Protein AF-A0A417UR88-F1 (afdb_monomer)

Foldseek 3Di:
DVPVVVVVVVVVVVVVVVVVPPPDPPVVPDPWAFQQKAQQPDTDTPVRQDDVQWGADPVVQEIEGAAAEEEHADWQAANIHHAEEHEYEYHAEHEFEHAHADADDGWFESHEYAEEYEYYYAYEYEFWGYEHAEIESYEYQEYEYQEYHYEFEGEEYQHWKSYHYNNEYHYNYYHYHMYTDFYPDPPPRPCPHDDDYDPPDD

Structure (mmCIF, N/CA/C/O backbone):
data_AF-A0A417UR88-F1
#
_entry.id   AF-A0A417UR88-F1
#
loop_
_atom_site.group_PDB
_atom_site.id
_atom_site.type_symbol
_atom_site.label_atom_id
_atom_site.label_alt_id
_atom_site.label_comp_id
_atom_site.label_asym_id
_atom_site.label_entity_id
_atom_site.label_seq_id
_atom_site.pdbx_PDB_ins_code
_atom_site.Cartn_x
_atom_site.Cartn_y
_atom_site.Cartn_z
_atom_site.occupancy
_atom_site.B_iso_or_equiv
_atom_site.auth_seq_id
_atom_site.auth_comp_id
_atom_site.auth_asym_id
_atom_site.auth_atom_id
_atom_site.pdbx_PDB_model_num
ATOM 1 N N . MET A 1 1 ? 11.152 60.343 44.184 1.00 49.31 1 MET A N 1
ATOM 2 C CA . MET A 1 1 ? 11.091 59.136 43.320 1.00 49.31 1 MET A CA 1
ATOM 3 C C . MET A 1 1 ? 11.789 57.883 43.886 1.00 49.31 1 MET A C 1
ATOM 5 O O . MET A 1 1 ? 11.465 56.792 43.451 1.00 49.31 1 MET A O 1
ATOM 9 N N . LYS A 1 2 ? 12.666 57.967 44.906 1.00 50.56 2 LYS A N 1
ATOM 10 C CA . LYS A 1 2 ? 13.400 56.798 45.459 1.00 50.56 2 LYS A CA 1
ATOM 11 C C . LYS A 1 2 ? 12.624 55.870 46.421 1.00 50.56 2 LYS A C 1
ATOM 13 O O . LYS A 1 2 ? 13.138 54.818 46.782 1.00 50.56 2 LYS A O 1
ATOM 18 N N . LYS A 1 3 ? 11.405 56.228 46.855 1.00 45.72 3 LYS A N 1
ATOM 19 C CA . LYS A 1 3 ? 10.639 55.466 47.872 1.00 45.72 3 LYS A CA 1
ATOM 20 C C . LYS A 1 3 ? 9.620 54.464 47.292 1.00 45.72 3 LYS A C 1
ATOM 22 O O . LYS A 1 3 ? 9.224 53.547 48.001 1.00 45.72 3 LYS A O 1
ATOM 27 N N . MET A 1 4 ? 9.244 54.593 46.014 1.00 47.91 4 MET A N 1
ATOM 28 C CA . MET A 1 4 ? 8.252 53.724 45.344 1.00 47.91 4 MET A CA 1
ATOM 29 C C . MET A 1 4 ? 8.861 52.446 44.731 1.00 47.91 4 MET A C 1
ATOM 31 O O . MET A 1 4 ? 8.157 51.458 44.567 1.00 47.91 4 MET A O 1
ATOM 35 N N . MET A 1 5 ? 10.173 52.408 44.454 1.00 44.94 5 MET A N 1
ATOM 36 C CA . MET A 1 5 ? 10.835 51.225 43.866 1.00 44.94 5 MET A CA 1
ATOM 37 C C . MET A 1 5 ? 11.049 50.066 44.854 1.00 44.94 5 MET A C 1
ATOM 39 O O . MET A 1 5 ? 11.156 48.921 44.431 1.00 44.94 5 MET A O 1
ATOM 43 N N . LYS A 1 6 ? 11.071 50.326 46.170 1.00 43.84 6 LYS A N 1
ATOM 44 C CA . LYS A 1 6 ? 11.284 49.272 47.182 1.00 43.84 6 LYS A CA 1
ATOM 45 C C . LYS A 1 6 ? 10.034 48.436 47.484 1.00 43.84 6 LYS A C 1
ATOM 47 O O . LYS A 1 6 ? 10.173 47.333 47.996 1.00 43.84 6 LYS A O 1
ATOM 52 N N . LYS A 1 7 ? 8.830 48.924 47.157 1.00 49.81 7 LYS A N 1
ATOM 53 C CA . LYS A 1 7 ? 7.578 48.169 47.366 1.00 49.81 7 LYS A CA 1
ATOM 54 C C . LYS A 1 7 ? 7.245 47.223 46.204 1.00 49.81 7 LYS A C 1
ATOM 56 O O . LYS A 1 7 ? 6.607 46.206 46.426 1.00 49.81 7 LYS A O 1
ATOM 61 N N . ILE A 1 8 ? 7.733 47.510 44.994 1.00 49.34 8 ILE A N 1
ATOM 62 C CA . ILE A 1 8 ? 7.485 46.686 43.796 1.00 49.34 8 ILE A CA 1
ATOM 63 C C . ILE A 1 8 ? 8.364 45.423 43.791 1.00 49.34 8 ILE A C 1
ATOM 65 O O . ILE A 1 8 ? 7.911 44.354 43.395 1.00 49.34 8 ILE A O 1
ATOM 69 N N . TRP A 1 9 ? 9.586 45.504 44.327 1.00 41.78 9 TRP A N 1
ATOM 70 C CA . TRP A 1 9 ? 10.481 44.344 44.436 1.00 41.78 9 TRP A CA 1
ATOM 71 C C . TRP A 1 9 ? 10.056 43.327 45.505 1.00 41.78 9 TRP A C 1
ATOM 73 O O . TRP A 1 9 ? 10.373 42.148 45.381 1.00 41.78 9 TRP A O 1
ATOM 83 N N . ALA A 1 10 ? 9.293 43.750 46.518 1.00 46.91 10 ALA A N 1
ATOM 84 C CA . ALA A 1 10 ? 8.753 42.842 47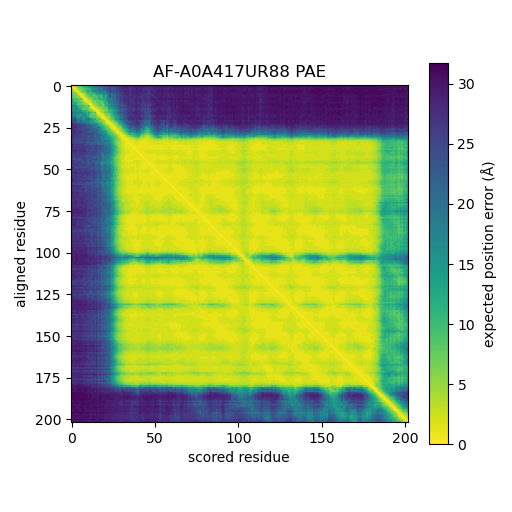.530 1.00 46.91 10 ALA A CA 1
ATOM 85 C C . ALA A 1 10 ? 7.527 42.049 47.026 1.00 46.91 10 ALA A C 1
ATOM 87 O O . ALA A 1 10 ? 7.333 40.909 47.435 1.00 46.91 10 ALA A O 1
ATOM 88 N N . CYS A 1 11 ? 6.730 42.606 46.104 1.00 47.06 11 CYS A N 1
ATOM 89 C CA . CYS A 1 11 ? 5.585 41.900 45.513 1.00 47.06 11 CYS A CA 1
ATOM 90 C C . CYS A 1 11 ? 5.986 40.927 44.392 1.00 47.06 11 CYS A C 1
ATOM 92 O O . CYS A 1 11 ? 5.342 39.895 44.230 1.00 47.06 11 CYS A O 1
ATOM 94 N N . LEU A 1 12 ? 7.070 41.199 43.656 1.00 47.62 12 LEU A N 1
ATOM 95 C CA . LEU A 1 12 ? 7.530 40.303 42.587 1.00 47.62 12 LEU A CA 1
ATOM 96 C C . LEU A 1 12 ? 8.158 39.006 43.134 1.00 47.62 12 LEU A C 1
ATOM 98 O O . LEU A 1 12 ? 8.030 37.961 42.507 1.00 47.62 12 LEU A O 1
ATOM 102 N N . LEU A 1 13 ? 8.766 39.052 44.327 1.00 50.97 13 LEU A N 1
ATOM 103 C CA . LEU A 1 13 ? 9.322 37.874 45.009 1.00 50.97 13 LEU A CA 1
ATOM 104 C C . LEU A 1 13 ? 8.274 37.052 45.783 1.00 50.97 13 LEU A C 1
ATOM 106 O O . LEU A 1 13 ? 8.512 35.887 46.086 1.00 50.97 13 LEU A O 1
ATOM 110 N N . ALA A 1 14 ? 7.109 37.633 46.083 1.00 48.06 14 ALA A N 1
ATOM 111 C CA . ALA A 1 14 ? 5.982 36.908 46.671 1.00 48.06 14 ALA A CA 1
ATOM 112 C C . ALA A 1 14 ? 5.177 36.141 45.603 1.00 48.06 14 ALA A C 1
ATOM 114 O O . ALA A 1 14 ? 4.725 35.028 45.857 1.00 48.06 14 ALA A O 1
ATOM 115 N N . CYS A 1 15 ? 5.062 36.678 44.381 1.00 49.53 15 CYS A N 1
ATOM 116 C CA . CYS A 1 15 ? 4.408 35.974 43.273 1.00 49.53 15 CYS A CA 1
ATOM 117 C C . CYS A 1 15 ? 5.242 34.807 42.717 1.00 49.53 15 CYS A C 1
ATOM 119 O O . CYS A 1 15 ? 4.670 33.868 42.173 1.00 49.53 15 CYS A O 1
ATOM 121 N N . THR A 1 16 ? 6.570 34.810 42.879 1.00 51.00 16 THR A N 1
ATOM 122 C CA . THR A 1 16 ? 7.420 33.685 42.449 1.00 51.00 16 THR A CA 1
ATOM 123 C C . THR A 1 16 ? 7.390 32.500 43.413 1.00 51.00 16 THR A C 1
ATOM 125 O O . THR A 1 16 ? 7.554 31.370 42.963 1.00 51.00 16 THR A O 1
ATOM 128 N N . MET A 1 17 ? 7.108 32.712 44.706 1.00 46.94 17 MET A N 1
ATOM 129 C CA . MET A 1 17 ? 6.942 31.610 45.669 1.00 46.94 17 MET A CA 1
ATOM 130 C C . MET A 1 17 ? 5.548 30.966 45.635 1.00 46.94 17 MET A C 1
ATOM 132 O O . MET A 1 17 ? 5.383 29.850 46.115 1.00 46.94 17 MET A O 1
ATOM 136 N N . ILE A 1 18 ? 4.544 31.620 45.037 1.00 49.12 18 ILE A N 1
ATOM 137 C CA . ILE A 1 18 ? 3.208 31.019 44.862 1.00 49.12 18 ILE A CA 1
ATOM 138 C C . ILE A 1 18 ? 3.185 30.050 43.665 1.00 49.12 18 ILE A C 1
ATOM 140 O O . ILE A 1 18 ? 2.446 29.069 43.689 1.00 49.12 18 ILE A O 1
ATOM 144 N N . VAL A 1 19 ? 4.042 30.238 42.652 1.00 51.44 19 VAL A N 1
ATOM 145 C CA . VAL A 1 19 ? 4.123 29.312 41.502 1.00 51.44 19 VAL A CA 1
ATOM 146 C C . VAL A 1 19 ? 4.881 28.021 41.847 1.00 51.44 19 VAL A C 1
ATOM 148 O O . VAL A 1 19 ? 4.644 26.988 41.228 1.00 51.44 19 VAL A O 1
ATOM 151 N N . THR A 1 20 ? 5.745 28.028 42.868 1.00 50.97 20 THR A N 1
ATOM 152 C CA . THR A 1 20 ? 6.474 26.822 43.307 1.00 50.97 20 THR A CA 1
ATOM 153 C C . THR A 1 20 ? 5.701 25.965 44.314 1.00 50.97 20 THR A C 1
ATOM 155 O O . THR A 1 20 ? 6.144 24.864 44.630 1.00 50.97 20 THR A O 1
ATOM 158 N N . MET A 1 21 ? 4.539 26.429 44.791 1.00 51.25 21 MET A N 1
ATOM 159 C CA . MET A 1 21 ? 3.636 25.676 45.671 1.00 51.25 21 MET A CA 1
ATOM 160 C C . MET A 1 21 ? 2.356 25.212 44.964 1.00 51.25 21 MET A C 1
ATOM 162 O O . MET A 1 21 ? 1.334 25.016 45.617 1.00 51.25 21 MET A O 1
ATOM 166 N N . LEU A 1 22 ? 2.396 24.986 43.646 1.00 51.25 22 LEU A N 1
ATOM 167 C CA . LEU A 1 22 ? 1.484 24.023 43.028 1.00 51.25 22 LEU A CA 1
ATOM 168 C C . LEU A 1 22 ? 2.131 22.631 43.100 1.00 51.25 22 LEU A C 1
ATOM 170 O O . LEU A 1 22 ? 2.893 22.266 42.200 1.00 51.25 22 LEU A O 1
ATOM 174 N N . PRO A 1 23 ? 1.859 21.821 44.143 1.00 53.19 23 PRO A N 1
ATOM 175 C CA . PRO A 1 23 ? 2.096 20.398 44.034 1.00 53.19 23 PRO A CA 1
ATOM 176 C C . PRO A 1 23 ? 1.184 19.863 42.927 1.00 53.19 23 PRO A C 1
ATOM 178 O O . PRO A 1 23 ? -0.038 19.946 43.013 1.00 53.19 23 PRO A O 1
ATOM 181 N N . GLY A 1 24 ? 1.786 19.297 41.885 1.00 54.97 24 GLY A N 1
ATOM 182 C CA . GLY A 1 24 ? 1.075 18.348 41.039 1.00 54.97 24 GLY A CA 1
ATOM 183 C C . GLY A 1 24 ? 0.426 18.894 39.772 1.00 54.97 24 GLY A C 1
ATOM 184 O O . GLY A 1 24 ? -0.659 18.443 39.425 1.00 54.97 24 GLY A O 1
ATOM 185 N N . LEU A 1 25 ? 1.145 19.685 38.970 1.00 50.53 25 LEU A N 1
ATOM 186 C CA . LEU A 1 25 ? 1.087 19.411 37.529 1.00 50.53 25 LEU A CA 1
ATOM 187 C C . LEU A 1 25 ? 2.104 18.307 37.206 1.00 50.53 25 LEU A C 1
ATOM 189 O O . LEU A 1 25 ? 3.069 18.503 36.474 1.00 50.53 25 LEU A O 1
ATOM 193 N N . MET A 1 26 ? 1.901 17.120 37.789 1.00 52.81 26 MET A N 1
ATOM 194 C CA . MET A 1 26 ? 2.418 15.908 37.166 1.00 52.81 26 MET A CA 1
ATOM 195 C C . MET A 1 26 ? 1.607 15.734 35.890 1.00 52.81 26 MET A C 1
ATOM 197 O O . MET A 1 26 ? 0.565 15.082 35.877 1.00 52.81 26 MET A O 1
ATOM 201 N N . VAL A 1 27 ? 2.052 16.392 34.824 1.00 54.53 27 VAL A N 1
ATOM 202 C CA . VAL A 1 27 ? 1.628 16.043 33.477 1.00 54.53 27 VAL A CA 1
ATOM 203 C C . VAL A 1 27 ? 2.130 14.622 33.295 1.00 54.53 27 VAL A C 1
ATOM 205 O O . VAL A 1 27 ? 3.325 14.387 33.124 1.00 54.53 27 VAL A O 1
ATOM 208 N N . ASN A 1 28 ? 1.232 13.660 33.471 1.00 56.06 28 ASN A N 1
ATOM 209 C CA . ASN A 1 28 ? 1.522 12.264 33.225 1.00 56.06 28 ASN A CA 1
ATOM 210 C C . ASN A 1 28 ? 1.639 12.135 31.703 1.00 56.06 28 ASN A C 1
ATOM 212 O O . ASN A 1 28 ? 0.661 11.843 31.019 1.00 56.06 28 ASN A O 1
ATOM 216 N N . VAL A 1 29 ? 2.807 12.487 31.158 1.00 59.34 29 VAL A N 1
ATOM 217 C CA . VAL A 1 29 ? 3.117 12.319 29.740 1.00 59.34 29 VAL A CA 1
ATOM 218 C C . VAL A 1 29 ? 3.309 10.825 29.536 1.00 59.34 29 VAL A C 1
ATOM 220 O O . VAL A 1 29 ? 4.418 10.298 29.610 1.00 59.34 29 VAL A O 1
ATOM 223 N N . LYS A 1 30 ? 2.198 10.112 29.348 1.00 71.56 30 LYS A N 1
ATOM 224 C CA . LYS A 1 30 ? 2.243 8.769 28.791 1.00 71.56 30 LYS A CA 1
ATOM 225 C C . LYS A 1 30 ? 2.782 8.933 27.372 1.00 71.56 30 LYS A C 1
ATOM 227 O O . LYS A 1 30 ? 2.202 9.665 26.579 1.00 71.56 30 LYS A O 1
ATOM 232 N N . ALA A 1 31 ? 3.916 8.311 27.069 1.00 80.50 31 ALA A N 1
ATOM 233 C CA . ALA A 1 31 ? 4.389 8.271 25.694 1.00 80.50 31 ALA A CA 1
ATOM 234 C C . ALA A 1 31 ? 3.346 7.533 24.844 1.00 80.50 31 ALA A C 1
ATOM 236 O O . ALA A 1 31 ? 2.906 6.443 25.226 1.00 80.50 31 ALA A O 1
ATOM 237 N N . ALA A 1 32 ? 2.955 8.132 23.719 1.00 85.06 32 ALA A N 1
ATOM 238 C CA . ALA A 1 32 ? 2.039 7.502 22.783 1.00 85.06 32 ALA A CA 1
ATOM 239 C C . ALA A 1 32 ? 2.618 6.155 22.319 1.00 85.06 32 ALA A C 1
ATOM 241 O O . ALA A 1 32 ? 3.808 6.028 22.014 1.00 85.06 32 ALA A O 1
ATOM 242 N N . THR A 1 33 ? 1.772 5.134 22.275 1.00 93.56 33 THR A N 1
ATOM 243 C CA . THR A 1 33 ? 2.151 3.793 21.834 1.00 93.56 33 THR A CA 1
ATOM 244 C C . THR A 1 33 ? 2.176 3.773 20.311 1.00 93.56 33 THR A C 1
ATOM 246 O O . THR A 1 33 ? 1.132 3.940 19.686 1.00 93.56 33 THR A O 1
ATOM 249 N N . SER A 1 34 ? 3.344 3.555 19.703 1.00 96.44 34 SER A N 1
ATOM 250 C CA . SER A 1 34 ? 3.472 3.398 18.247 1.00 96.44 34 SER A CA 1
ATOM 251 C C . SER A 1 34 ? 2.934 2.047 17.778 1.00 96.44 34 SER A C 1
ATOM 253 O O . SER A 1 34 ? 3.180 1.015 18.404 1.00 96.44 34 SER A O 1
ATOM 255 N N . TYR A 1 35 ? 2.254 2.044 16.631 1.00 97.94 35 TYR A N 1
ATOM 256 C CA . TYR A 1 35 ? 1.870 0.819 15.924 1.00 97.94 35 TYR A CA 1
ATOM 257 C C . TYR A 1 35 ? 2.850 0.429 14.811 1.00 97.94 35 TYR A C 1
ATOM 259 O O . TYR A 1 35 ? 2.537 -0.449 14.006 1.00 97.94 35 TYR A O 1
ATOM 267 N N . GLU A 1 36 ? 4.020 1.079 14.745 1.00 97.88 36 GLU A N 1
ATOM 268 C CA . GLU A 1 36 ? 5.037 0.866 13.707 1.00 97.88 36 GLU A CA 1
ATOM 269 C C . GLU A 1 36 ? 4.440 0.936 12.281 1.00 97.88 36 GLU A C 1
ATOM 271 O O . GLU A 1 36 ? 4.774 0.159 11.378 1.00 97.88 36 GLU A O 1
ATOM 276 N N . LEU A 1 37 ? 3.504 1.870 12.100 1.00 98.62 37 LEU A N 1
ATOM 277 C CA . LEU A 1 37 ? 2.807 2.165 10.855 1.00 98.62 37 LEU A CA 1
ATOM 278 C C . LEU A 1 37 ? 2.907 3.667 10.590 1.00 98.62 37 LEU A C 1
ATOM 280 O O . LEU A 1 37 ? 2.634 4.483 11.471 1.00 98.62 37 LEU A O 1
ATOM 284 N N . ARG A 1 38 ? 3.283 4.033 9.365 1.00 98.44 38 ARG A N 1
ATOM 285 C CA . ARG A 1 38 ? 3.315 5.421 8.895 1.00 98.44 38 ARG A CA 1
ATOM 286 C C . ARG A 1 38 ? 2.456 5.598 7.651 1.00 98.44 38 ARG A C 1
ATOM 288 O O . ARG A 1 38 ? 2.487 4.745 6.764 1.00 98.44 38 ARG A O 1
ATOM 295 N N . ILE A 1 39 ? 1.740 6.719 7.582 1.00 98.56 39 ILE A N 1
ATOM 296 C CA . ILE A 1 39 ? 0.992 7.191 6.413 1.00 98.56 39 ILE A CA 1
ATOM 297 C C . ILE A 1 39 ? 1.560 8.560 6.035 1.00 98.56 39 ILE A C 1
ATOM 299 O O . ILE A 1 39 ? 1.335 9.567 6.706 1.00 98.56 39 ILE A O 1
ATOM 303 N N . GLY A 1 40 ? 2.357 8.590 4.973 1.00 97.75 40 GLY A N 1
ATOM 304 C CA . GLY A 1 40 ? 3.188 9.726 4.604 1.00 97.75 40 GLY A CA 1
ATOM 305 C C . GLY A 1 40 ? 4.210 10.052 5.695 1.00 97.75 40 GLY A C 1
ATOM 306 O O . GLY A 1 40 ? 5.110 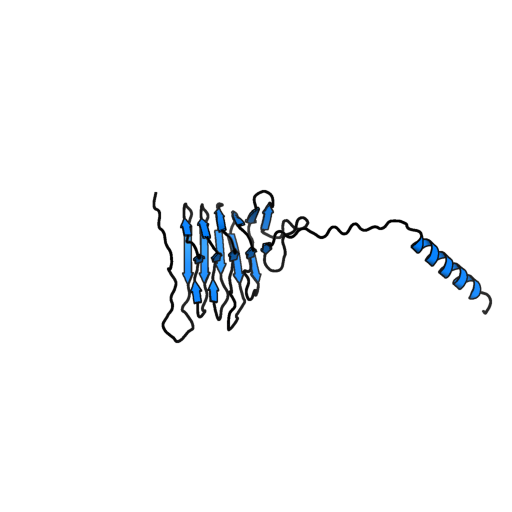9.262 5.993 1.00 97.75 40 GLY A O 1
ATOM 307 N N . ASP A 1 41 ? 4.059 11.227 6.301 1.00 97.00 41 ASP A N 1
ATOM 308 C CA . ASP A 1 41 ? 4.909 11.679 7.408 1.00 97.00 41 ASP A CA 1
ATOM 309 C C . ASP A 1 41 ? 4.290 11.377 8.776 1.00 97.00 41 ASP A C 1
ATOM 311 O O . ASP A 1 41 ? 4.964 11.511 9.794 1.00 97.00 41 ASP A O 1
ATOM 315 N N . THR A 1 42 ? 3.034 10.933 8.811 1.00 97.75 42 THR A N 1
ATOM 316 C CA . THR A 1 42 ? 2.276 10.715 10.040 1.00 97.75 42 THR A CA 1
ATOM 317 C C . THR A 1 42 ? 2.525 9.319 10.588 1.00 97.75 42 THR A C 1
ATOM 319 O O . THR A 1 42 ? 2.357 8.329 9.879 1.00 97.75 42 THR A O 1
ATOM 322 N N . GLU A 1 43 ? 2.906 9.237 11.859 1.00 97.94 43 GLU A N 1
ATOM 323 C CA . GLU A 1 43 ? 2.976 7.981 12.604 1.00 97.94 43 GLU A CA 1
ATOM 324 C C . GLU A 1 43 ? 1.624 7.663 13.244 1.00 97.94 43 GLU A C 1
ATOM 326 O O . GLU A 1 43 ? 0.953 8.555 13.771 1.00 97.94 43 GLU A O 1
ATOM 331 N N . VAL A 1 44 ? 1.225 6.395 13.173 1.00 98.38 44 VAL A N 1
ATOM 332 C CA . VAL A 1 44 ? -0.002 5.903 13.801 1.00 98.38 44 VAL A CA 1
ATOM 333 C C . VAL A 1 44 ? 0.313 5.473 15.223 1.00 98.38 44 VAL A C 1
ATOM 335 O O . VAL A 1 44 ? 1.164 4.606 15.448 1.00 98.38 44 VAL A O 1
ATOM 338 N N . THR A 1 45 ? -0.402 6.064 16.172 1.00 98.06 45 THR A N 1
ATOM 339 C CA . THR A 1 45 ? -0.248 5.808 17.606 1.00 98.06 45 THR A CA 1
ATOM 340 C C . THR A 1 45 ? -1.608 5.605 18.267 1.00 98.06 45 THR A C 1
ATOM 342 O O . THR A 1 45 ? -2.640 5.830 17.634 1.00 98.06 45 THR A O 1
ATOM 345 N N . ASP A 1 46 ? -1.635 5.184 19.535 1.00 96.38 46 ASP A N 1
ATOM 346 C CA . ASP A 1 46 ? -2.873 5.069 20.329 1.00 96.38 46 ASP A CA 1
ATOM 347 C C . ASP A 1 46 ? -3.622 6.406 20.494 1.00 96.38 46 ASP A C 1
ATOM 349 O O . ASP A 1 46 ? -4.822 6.410 20.759 1.00 96.38 46 ASP A O 1
ATOM 353 N N . GLU A 1 47 ? -2.945 7.530 20.263 1.00 95.94 47 GLU A N 1
ATOM 354 C CA . GLU A 1 47 ? -3.516 8.882 20.263 1.00 95.94 47 GLU A CA 1
ATOM 355 C C . GLU A 1 47 ? -3.873 9.393 18.855 1.00 95.94 47 GLU A C 1
ATOM 357 O O . GLU A 1 47 ? -4.593 10.380 18.716 1.00 95.94 47 GLU A O 1
ATOM 362 N N . ASN A 1 48 ? -3.390 8.731 17.798 1.00 97.12 48 ASN A N 1
ATOM 363 C CA . ASN A 1 48 ? -3.544 9.163 16.411 1.00 97.12 48 ASN A CA 1
ATOM 364 C C . ASN A 1 48 ? -3.919 7.992 15.494 1.00 97.12 48 ASN A C 1
ATOM 366 O O . ASN A 1 48 ? -3.100 7.454 14.743 1.00 97.12 48 ASN A O 1
ATOM 370 N N . LEU A 1 49 ? -5.191 7.610 15.568 1.00 98.38 49 LEU A N 1
ATOM 371 C CA . LEU A 1 49 ? -5.765 6.484 14.832 1.00 98.38 49 LEU A CA 1
ATOM 372 C C . LEU A 1 49 ? -6.437 6.885 13.514 1.00 98.38 49 LEU A C 1
ATOM 374 O O . LEU A 1 49 ? -7.001 6.031 12.838 1.00 98.38 49 LEU A O 1
ATOM 378 N N . SER A 1 50 ? -6.427 8.158 13.122 1.00 98.56 50 SER A N 1
ATOM 379 C CA . SER A 1 50 ? -7.093 8.591 11.890 1.00 98.56 50 SER A CA 1
ATOM 380 C C . SER A 1 50 ? -6.562 9.910 11.361 1.00 98.56 50 SER A C 1
ATOM 382 O O . SER A 1 50 ? -6.094 10.752 12.120 1.00 98.56 50 SER A O 1
ATOM 384 N N . GLY A 1 51 ? -6.739 10.129 10.063 1.00 98.19 51 GLY A N 1
ATOM 385 C CA . GLY A 1 51 ? -6.485 11.399 9.402 1.00 98.19 51 GLY A CA 1
ATOM 386 C C . GLY A 1 51 ? -7.320 11.544 8.134 1.00 98.19 51 GLY A C 1
ATOM 387 O O . GLY A 1 51 ? -8.251 10.780 7.880 1.00 98.19 51 GLY A O 1
ATOM 388 N N . ALA A 1 52 ? -6.994 12.541 7.313 1.00 98.00 52 ALA A N 1
ATOM 389 C CA . ALA A 1 52 ? -7.701 12.765 6.057 1.00 98.00 52 ALA A CA 1
ATOM 390 C C . ALA A 1 52 ? -7.577 11.541 5.131 1.00 98.00 52 ALA A C 1
ATOM 392 O O . ALA A 1 52 ? -6.478 11.181 4.709 1.00 98.00 52 ALA A O 1
ATOM 393 N N . GLY A 1 53 ? -8.713 10.908 4.829 1.00 98.44 53 GLY A N 1
ATOM 394 C CA . GLY A 1 53 ? -8.802 9.748 3.944 1.00 98.44 53 GLY A CA 1
ATOM 395 C C . GLY A 1 53 ? -8.277 8.434 4.526 1.00 98.44 53 GLY A C 1
ATOM 396 O O . GLY A 1 53 ? -8.155 7.464 3.782 1.00 98.44 53 GLY A O 1
ATOM 397 N N . TRP A 1 54 ? -7.953 8.364 5.823 1.00 98.81 54 TRP A N 1
ATOM 398 C CA . TRP A 1 54 ? -7.521 7.109 6.441 1.00 98.81 54 TRP A CA 1
ATOM 399 C C . TRP A 1 54 ? -7.925 6.972 7.912 1.00 98.81 54 TRP A C 1
ATOM 401 O O . TRP A 1 54 ? -7.996 7.947 8.658 1.00 98.81 54 TRP A O 1
ATOM 411 N N . SER A 1 55 ? -8.138 5.736 8.352 1.00 98.88 55 SER A N 1
ATOM 412 C CA . SER A 1 55 ? -8.303 5.381 9.765 1.00 98.88 55 SER A CA 1
ATOM 413 C C . SER A 1 55 ? -7.683 4.022 10.066 1.00 98.88 55 SER A C 1
ATOM 415 O O . SER A 1 55 ? -7.552 3.184 9.177 1.00 98.88 55 SER A O 1
ATOM 417 N N . TYR A 1 56 ? -7.280 3.798 11.310 1.00 98.88 56 TYR A N 1
ATOM 418 C CA . TYR A 1 56 ? -6.623 2.585 11.764 1.00 98.88 56 TYR A CA 1
ATOM 419 C C . TYR A 1 56 ? -7.344 1.996 12.975 1.00 98.88 56 TYR A C 1
ATOM 421 O O . TYR A 1 56 ? -7.577 2.681 13.967 1.00 98.88 56 TYR A O 1
ATOM 429 N N . ASP A 1 57 ? -7.667 0.709 12.893 1.00 98.62 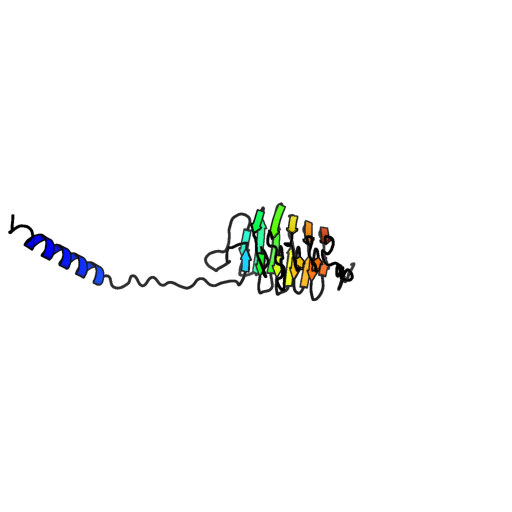57 ASP A N 1
ATOM 430 C CA . ASP A 1 57 ? -8.165 -0.089 14.008 1.00 98.62 57 ASP A CA 1
ATOM 431 C C . ASP A 1 57 ? -7.039 -1.003 14.527 1.00 98.62 57 ASP A C 1
ATOM 433 O O . ASP A 1 57 ? -6.682 -1.984 13.858 1.00 98.62 57 ASP A O 1
ATOM 437 N N . PRO A 1 58 ? -6.484 -0.725 15.722 1.00 97.94 58 PRO A N 1
ATOM 438 C CA . PRO A 1 58 ? -5.420 -1.529 16.314 1.00 97.94 58 PRO A CA 1
ATOM 439 C C . PRO A 1 58 ? -5.827 -2.963 16.639 1.00 97.94 58 PRO A C 1
ATOM 441 O O . PRO A 1 58 ? -4.981 -3.857 16.594 1.00 97.94 58 PRO A O 1
ATOM 444 N N . SER A 1 59 ? -7.103 -3.195 16.969 1.00 97.81 59 SER A N 1
ATOM 445 C CA . SER A 1 59 ? -7.585 -4.510 17.402 1.00 97.81 59 SER A CA 1
ATOM 446 C C . SER A 1 59 ? -7.520 -5.530 16.265 1.00 97.81 59 SER A C 1
ATOM 448 O O . SER A 1 59 ? -7.179 -6.695 16.475 1.00 97.81 59 SER A O 1
ATOM 450 N N . THR A 1 60 ? -7.757 -5.063 15.039 1.00 98.25 60 THR A N 1
ATOM 451 C CA . THR A 1 60 ? -7.738 -5.875 13.820 1.00 98.25 60 THR A CA 1
ATOM 452 C C . THR A 1 60 ? -6.524 -5.606 12.929 1.00 98.25 60 THR A C 1
ATOM 454 O O . THR A 1 60 ? -6.363 -6.278 11.909 1.00 98.25 60 THR A O 1
ATOM 457 N N . LYS A 1 61 ? -5.649 -4.661 13.303 1.00 98.56 61 LYS A N 1
ATOM 458 C CA . LYS A 1 61 ? -4.514 -4.177 12.492 1.00 98.56 61 LYS A CA 1
ATOM 459 C C . LYS A 1 61 ? -4.959 -3.700 11.108 1.00 98.56 61 LYS A C 1
ATOM 461 O O . LYS A 1 61 ? -4.320 -4.006 10.098 1.00 98.56 61 LYS A O 1
ATOM 466 N N . THR A 1 62 ? -6.092 -3.004 11.063 1.00 98.88 62 THR A N 1
ATOM 467 C CA . THR A 1 62 ? -6.756 -2.626 9.814 1.00 98.88 62 THR A CA 1
ATOM 468 C C . THR A 1 62 ? -6.598 -1.145 9.542 1.00 98.88 62 THR A C 1
ATOM 470 O O . THR A 1 62 ? -7.152 -0.322 10.261 1.00 98.88 62 THR A O 1
ATOM 473 N N . LEU A 1 63 ? -5.894 -0.812 8.464 1.00 98.94 63 LEU A N 1
ATOM 474 C CA . LEU A 1 63 ? -5.905 0.510 7.854 1.00 98.94 63 LEU A CA 1
ATOM 475 C C . LEU A 1 63 ? -7.050 0.567 6.838 1.00 98.94 63 LEU A C 1
ATOM 477 O O . LEU A 1 63 ? -7.056 -0.176 5.859 1.00 98.94 63 LEU A O 1
ATOM 481 N N . THR A 1 64 ? -8.017 1.448 7.054 1.00 98.94 64 THR A N 1
ATOM 482 C CA . THR A 1 64 ? -9.032 1.783 6.054 1.00 98.94 64 THR A CA 1
ATOM 483 C C . THR A 1 64 ? -8.567 3.010 5.289 1.00 98.94 64 THR A C 1
ATOM 485 O O . THR A 1 64 ? -8.254 4.025 5.905 1.00 98.94 64 THR A O 1
ATOM 488 N N . LEU A 1 65 ? -8.527 2.919 3.962 1.00 98.94 65 LEU A N 1
ATOM 489 C CA . LEU A 1 65 ? -8.334 4.061 3.075 1.00 98.94 65 LEU A CA 1
ATOM 490 C C . LEU A 1 65 ? -9.676 4.432 2.463 1.00 98.94 65 LEU A C 1
ATOM 492 O O . LEU A 1 65 ? -10.375 3.564 1.941 1.00 98.94 65 LEU A O 1
ATOM 496 N N . ASP A 1 66 ? -10.033 5.703 2.565 1.00 98.75 66 ASP A N 1
ATOM 497 C CA . ASP A 1 66 ? -11.329 6.226 2.159 1.00 98.75 66 ASP A CA 1
ATOM 498 C C . ASP A 1 66 ? -11.162 7.589 1.480 1.00 98.75 66 ASP A C 1
ATOM 500 O O . ASP A 1 66 ? -11.351 8.641 2.090 1.00 98.75 66 ASP A O 1
ATOM 504 N N . GLY A 1 67 ? -10.718 7.576 0.221 1.00 98.69 67 GLY A N 1
ATOM 505 C CA . GLY A 1 67 ? -10.419 8.805 -0.518 1.00 98.69 67 GLY A CA 1
ATOM 506 C C . GLY A 1 67 ? -9.036 9.395 -0.221 1.00 98.69 67 GLY A C 1
ATOM 507 O O . GLY A 1 67 ? -8.842 10.602 -0.373 1.00 98.69 67 GLY A O 1
ATOM 508 N N . LEU A 1 68 ? -8.068 8.592 0.240 1.00 98.75 68 LEU A N 1
ATOM 509 C CA . LEU A 1 68 ? -6.715 9.079 0.520 1.00 98.75 68 LEU A CA 1
ATOM 510 C C . LEU A 1 68 ? -6.017 9.520 -0.772 1.00 98.75 68 LEU A C 1
ATOM 512 O O . LEU A 1 68 ? -5.839 8.718 -1.682 1.00 98.75 68 LEU A O 1
ATOM 516 N N . ASN A 1 69 ? -5.507 10.750 -0.804 1.00 98.50 69 ASN A N 1
ATOM 517 C CA . ASN A 1 69 ? -4.562 11.219 -1.819 1.00 98.50 69 ASN A CA 1
ATOM 518 C C . ASN A 1 69 ? -3.269 11.664 -1.124 1.00 98.50 69 ASN A C 1
ATOM 520 O O . ASN A 1 69 ? -3.225 12.724 -0.501 1.00 98.50 69 ASN A O 1
ATOM 524 N N . CYS A 1 70 ? -2.230 10.831 -1.181 1.00 98.19 70 CYS A N 1
ATOM 525 C CA . CYS A 1 70 ? -0.979 11.046 -0.460 1.00 98.19 70 CYS A CA 1
ATOM 526 C C . CYS A 1 70 ? 0.225 10.937 -1.396 1.00 98.19 70 CYS A C 1
ATOM 528 O O . CYS A 1 70 ? 0.501 9.878 -1.957 1.00 98.19 70 CYS A O 1
ATOM 530 N N . GLN A 1 71 ? 0.969 12.032 -1.534 1.00 97.94 71 GLN A N 1
ATOM 531 C CA . GLN A 1 71 ? 2.174 12.092 -2.357 1.00 97.94 71 GLN A CA 1
ATOM 532 C C . GLN A 1 71 ? 3.324 12.590 -1.490 1.00 97.94 71 GLN A C 1
ATOM 534 O O . GLN A 1 71 ? 3.230 13.669 -0.897 1.00 97.94 71 GLN A O 1
ATOM 539 N N . LYS A 1 72 ? 4.376 11.781 -1.349 1.00 98.00 72 LYS A N 1
ATOM 540 C CA . LYS A 1 72 ? 5.505 12.067 -0.452 1.00 98.00 72 LYS A CA 1
ATOM 541 C C . LYS A 1 72 ? 6.807 11.539 -1.026 1.00 98.00 72 LYS A C 1
ATOM 543 O O . LYS A 1 72 ? 6.829 10.483 -1.646 1.00 98.00 72 LYS A O 1
ATOM 548 N N . SER A 1 73 ? 7.906 12.233 -0.760 1.00 96.75 73 SER A N 1
ATOM 549 C CA . SER A 1 73 ? 9.247 11.750 -1.096 1.00 96.75 73 SER A CA 1
ATOM 550 C C . SER A 1 73 ? 9.794 10.914 0.057 1.00 96.75 73 SER A C 1
ATOM 552 O O . SER A 1 73 ? 10.256 11.460 1.056 1.00 96.75 73 SER A O 1
ATOM 554 N N . LYS A 1 74 ? 9.736 9.583 -0.067 1.00 95.50 74 LYS A N 1
ATOM 555 C CA . LYS A 1 74 ? 10.191 8.644 0.969 1.00 95.50 74 LYS A CA 1
ATOM 556 C C . LYS A 1 74 ? 11.328 7.768 0.442 1.00 95.50 74 LYS A C 1
ATOM 558 O O . LYS A 1 74 ? 11.111 6.849 -0.345 1.00 95.50 74 LYS A O 1
ATOM 563 N N . VAL A 1 75 ? 12.555 8.062 0.874 1.00 93.56 75 VAL A N 1
ATOM 564 C CA . VAL A 1 75 ? 13.753 7.274 0.543 1.00 93.56 75 VAL A CA 1
ATOM 565 C C . VAL A 1 75 ? 13.894 6.126 1.540 1.00 93.56 75 VAL A C 1
ATOM 567 O O . VAL A 1 75 ? 13.875 6.353 2.744 1.00 93.56 75 VAL A O 1
ATOM 570 N N . GLY A 1 76 ? 14.036 4.894 1.045 1.00 91.06 76 GLY A N 1
ATOM 571 C CA . GLY A 1 76 ? 14.220 3.710 1.893 1.00 91.06 76 GLY A CA 1
ATOM 572 C C . GLY A 1 76 ? 12.932 3.198 2.549 1.00 91.06 76 GLY A C 1
ATOM 573 O O . GLY A 1 76 ? 12.951 2.155 3.202 1.00 91.06 76 GLY A O 1
ATOM 574 N N . GLU A 1 77 ? 11.804 3.871 2.333 1.00 92.75 77 GLU A N 1
ATOM 575 C CA . GLU A 1 77 ? 10.506 3.575 2.936 1.00 92.75 77 GLU A CA 1
ATOM 576 C C . GLU A 1 77 ? 9.378 3.577 1.892 1.00 92.75 77 GLU A C 1
ATOM 578 O O . GLU A 1 77 ? 9.546 4.007 0.747 1.00 92.75 77 GLU A O 1
ATOM 583 N N . GLY A 1 78 ? 8.206 3.092 2.306 1.00 97.19 78 GLY A N 1
ATOM 584 C CA . GLY A 1 78 ? 6.955 3.349 1.597 1.00 97.19 78 GLY A CA 1
ATOM 585 C C . GLY A 1 78 ? 6.369 4.718 1.955 1.00 97.19 78 GLY A C 1
ATOM 586 O O . GLY A 1 78 ? 6.648 5.237 3.037 1.00 97.19 78 GLY A O 1
ATOM 587 N N . VAL A 1 79 ? 5.508 5.279 1.098 1.00 98.62 79 VAL A N 1
ATOM 588 C CA . VAL A 1 79 ? 4.608 6.375 1.517 1.00 98.62 79 VAL A CA 1
ATOM 589 C C . VAL A 1 79 ? 3.681 5.871 2.608 1.00 98.62 79 VAL A C 1
ATOM 591 O O . VAL A 1 79 ? 3.539 6.522 3.634 1.00 98.62 79 VAL A O 1
ATOM 594 N N . ILE A 1 80 ? 3.124 4.675 2.435 1.00 98.75 80 ILE A N 1
ATOM 595 C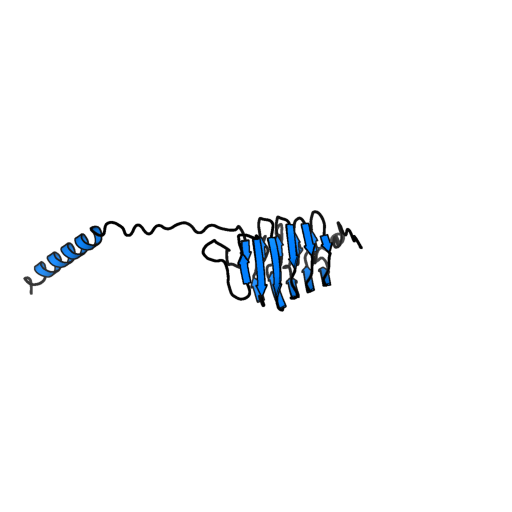 CA . ILE A 1 80 ? 2.608 3.897 3.561 1.00 98.75 80 ILE A CA 1
ATOM 596 C C . ILE A 1 80 ? 3.651 2.847 3.914 1.00 98.75 80 ILE A C 1
ATOM 598 O O . ILE A 1 80 ? 4.038 2.056 3.053 1.00 98.75 80 ILE A O 1
ATOM 602 N N . HIS A 1 81 ? 4.105 2.833 5.165 1.00 98.62 81 HIS A N 1
ATOM 603 C CA . HIS A 1 81 ? 5.111 1.884 5.633 1.00 98.62 81 HIS A CA 1
ATOM 604 C C . HIS A 1 81 ? 4.650 1.207 6.921 1.00 98.62 81 HIS A C 1
ATOM 606 O O . HIS A 1 81 ? 4.456 1.878 7.929 1.00 98.62 81 HIS A O 1
ATOM 612 N N . SER A 1 82 ? 4.500 -0.118 6.892 1.00 98.50 82 SER A N 1
ATOM 613 C CA . SER A 1 82 ? 4.302 -0.940 8.088 1.00 98.50 82 SER A CA 1
ATOM 614 C C . SER A 1 82 ? 5.488 -1.871 8.312 1.00 98.50 82 SER A C 1
ATOM 616 O O . SER A 1 82 ? 5.926 -2.574 7.395 1.00 98.50 82 SER A O 1
ATOM 618 N N . TYR A 1 83 ? 5.974 -1.930 9.550 1.00 97.81 83 TYR A N 1
ATOM 619 C CA . TYR A 1 83 ? 7.008 -2.884 9.955 1.00 97.81 83 TYR A CA 1
ATOM 620 C C . TYR A 1 83 ? 6.437 -4.270 10.307 1.00 97.81 83 TYR A C 1
ATOM 622 O O . TYR A 1 83 ? 7.202 -5.208 10.539 1.00 97.81 83 TYR A O 1
ATOM 630 N N . ARG A 1 84 ? 5.105 -4.427 10.304 1.00 98.06 84 ARG A N 1
ATOM 631 C CA . ARG A 1 84 ? 4.379 -5.648 10.689 1.00 98.06 84 ARG A CA 1
ATOM 632 C C . ARG A 1 84 ? 3.418 -6.098 9.590 1.00 98.06 84 ARG A C 1
ATOM 634 O O . ARG A 1 84 ? 3.453 -5.589 8.475 1.00 98.06 84 ARG A O 1
ATOM 641 N N . ASP A 1 85 ? 2.601 -7.099 9.897 1.00 98.75 85 ASP A N 1
ATOM 642 C CA . ASP A 1 85 ? 1.446 -7.472 9.080 1.00 98.75 85 ASP A CA 1
ATOM 643 C C . ASP A 1 85 ? 0.390 -6.358 9.107 1.00 98.75 85 ASP A C 1
ATOM 645 O O . ASP A 1 85 ? 0.161 -5.752 10.156 1.00 98.75 85 ASP A O 1
ATOM 649 N N . LEU A 1 86 ? -0.281 -6.136 7.976 1.00 98.88 86 LEU A N 1
ATOM 650 C CA . LEU A 1 86 ? -1.282 -5.084 7.811 1.00 98.88 86 LEU A CA 1
ATOM 651 C C . LEU A 1 86 ? -2.498 -5.594 7.028 1.00 98.88 86 LEU A C 1
ATOM 653 O O . LEU A 1 86 ? -2.357 -6.210 5.967 1.00 98.88 86 LEU A O 1
ATOM 657 N N . ASN A 1 87 ? -3.693 -5.282 7.524 1.00 98.94 87 ASN A N 1
ATOM 658 C CA . ASN A 1 87 ? -4.926 -5.379 6.751 1.00 98.94 87 ASN A CA 1
ATOM 659 C C . ASN A 1 87 ? -5.242 -4.005 6.149 1.00 98.94 87 ASN A C 1
ATOM 661 O O . ASN A 1 87 ? -5.182 -2.994 6.844 1.00 98.94 87 ASN A O 1
ATOM 665 N N . LEU A 1 88 ? -5.565 -3.965 4.860 1.00 98.88 88 LEU A N 1
ATOM 666 C CA . LEU A 1 88 ? -5.885 -2.753 4.118 1.00 98.88 88 LEU A CA 1
ATOM 667 C C . LEU A 1 88 ? -7.292 -2.870 3.535 1.00 98.88 88 LEU A C 1
ATOM 669 O O . LEU A 1 88 ? -7.538 -3.710 2.670 1.00 98.88 88 LEU A O 1
ATOM 673 N N . VAL A 1 89 ? -8.204 -2.015 3.988 1.00 98.94 89 VAL A N 1
ATOM 674 C CA . VAL A 1 89 ? -9.569 -1.929 3.459 1.00 98.94 89 VAL A CA 1
ATOM 675 C C . VAL A 1 89 ? -9.664 -0.718 2.545 1.00 98.94 89 VAL A C 1
ATOM 677 O O . VAL A 1 89 ? -9.419 0.406 2.972 1.00 98.94 89 VAL A O 1
ATOM 680 N N . LEU A 1 90 ? -10.041 -0.945 1.291 1.00 98.94 90 LEU A N 1
ATOM 681 C CA . LEU A 1 90 ? -10.215 0.101 0.291 1.00 98.94 90 LEU A CA 1
ATOM 682 C C . LEU A 1 90 ? -11.681 0.532 0.203 1.00 98.94 90 LEU A C 1
ATOM 684 O O . LEU A 1 90 ? -12.569 -0.272 -0.101 1.00 98.94 90 LEU A O 1
ATOM 688 N N . LYS A 1 91 ? -11.914 1.826 0.395 1.00 98.75 91 LYS A N 1
ATOM 689 C CA . LYS A 1 91 ? -13.147 2.550 0.081 1.00 98.75 91 LYS A CA 1
ATOM 690 C C . LYS A 1 91 ? -12.810 3.709 -0.846 1.00 98.75 91 LYS A C 1
ATOM 692 O O . LYS A 1 91 ? -11.722 4.273 -0.744 1.00 98.75 91 LYS A O 1
ATOM 697 N N . ASN A 1 92 ? -13.744 4.059 -1.731 1.00 98.81 92 ASN A N 1
ATOM 698 C CA . ASN A 1 92 ? -13.552 5.115 -2.729 1.00 98.81 92 ASN A CA 1
ATOM 699 C C . ASN A 1 92 ? -12.235 4.947 -3.519 1.00 98.81 92 ASN A C 1
ATOM 701 O O . ASN A 1 92 ? -11.639 3.867 -3.520 1.00 98.81 92 ASN A O 1
ATOM 705 N N . GLU A 1 93 ? -11.812 5.972 -4.252 1.00 98.81 93 GLU A N 1
ATOM 706 C CA . GLU A 1 93 ? -10.524 5.963 -4.945 1.00 98.81 93 GLU A CA 1
ATOM 707 C C . GLU A 1 93 ? -9.413 6.502 -4.048 1.00 98.81 93 GLU A C 1
ATOM 709 O O . GLU A 1 93 ? -9.538 7.575 -3.467 1.00 98.81 93 GLU A O 1
ATOM 714 N N . ASN A 1 94 ? -8.308 5.763 -3.965 1.00 98.88 94 ASN A N 1
ATOM 715 C CA . ASN A 1 94 ? -7.143 6.135 -3.174 1.00 98.88 94 ASN A CA 1
ATOM 716 C C . ASN A 1 94 ? -5.916 6.239 -4.077 1.00 98.88 94 ASN A C 1
ATOM 718 O O . ASN A 1 94 ? -5.638 5.323 -4.852 1.00 98.88 94 ASN A O 1
ATOM 722 N N . LYS A 1 95 ? -5.150 7.322 -3.948 1.00 98.81 95 LYS A N 1
ATOM 723 C CA . LYS A 1 95 ? -3.919 7.575 -4.695 1.00 98.81 95 LYS A CA 1
ATOM 724 C C . LYS A 1 95 ? -2.735 7.740 -3.745 1.00 98.81 95 LYS A C 1
ATOM 726 O O . LYS A 1 95 ? -2.753 8.586 -2.854 1.00 98.81 95 LYS A O 1
ATOM 731 N N . ILE A 1 96 ? -1.690 6.945 -3.958 1.00 98.88 96 ILE A N 1
ATOM 732 C CA . ILE A 1 96 ? -0.464 6.952 -3.155 1.00 98.88 96 ILE A CA 1
ATOM 733 C C . ILE A 1 96 ? 0.745 7.012 -4.083 1.00 98.88 96 ILE A C 1
ATOM 735 O O . ILE A 1 96 ? 0.962 6.098 -4.873 1.00 98.88 96 ILE A O 1
ATOM 739 N N . GLU A 1 97 ? 1.569 8.045 -3.972 1.00 98.56 97 GLU A N 1
ATOM 740 C CA . GLU A 1 97 ? 2.689 8.258 -4.893 1.00 98.56 97 GLU A CA 1
ATOM 741 C C . GLU A 1 97 ? 3.976 8.578 -4.137 1.00 98.56 97 GLU A C 1
ATOM 743 O O . GLU A 1 97 ? 4.049 9.561 -3.393 1.00 98.56 97 GLU A O 1
ATOM 748 N N . ASN A 1 98 ? 4.995 7.734 -4.310 1.00 98.19 98 ASN A N 1
ATOM 749 C CA . ASN A 1 98 ? 6.326 8.024 -3.800 1.00 98.19 98 ASN A CA 1
ATOM 750 C C . ASN A 1 98 ? 7.094 8.859 -4.822 1.00 98.19 98 ASN A C 1
ATOM 752 O O . ASN A 1 98 ? 7.396 8.384 -5.908 1.00 98.19 98 ASN A O 1
ATOM 756 N N . LEU A 1 99 ? 7.437 10.086 -4.450 1.00 97.19 99 LEU A N 1
ATOM 757 C CA . LEU A 1 99 ? 8.148 11.036 -5.307 1.00 97.19 99 LEU A CA 1
ATOM 758 C C . LEU A 1 99 ? 9.673 10.980 -5.122 1.00 97.19 99 LEU A C 1
ATOM 760 O O . LEU A 1 99 ? 10.405 11.782 -5.700 1.00 97.19 99 LEU A O 1
ATOM 764 N N . ALA A 1 100 ? 10.179 10.070 -4.283 1.00 94.94 100 ALA A N 1
ATOM 765 C CA . ALA A 1 100 ? 11.609 9.955 -4.044 1.00 94.94 100 ALA A CA 1
ATOM 766 C C . ALA A 1 100 ? 12.359 9.450 -5.281 1.00 94.94 100 ALA A C 1
ATOM 768 O O . ALA A 1 100 ? 11.923 8.527 -5.966 1.00 94.94 100 ALA A O 1
ATOM 769 N N . SER A 1 101 ? 13.558 9.991 -5.476 1.00 92.56 101 SER A N 1
ATOM 770 C CA . SER A 1 101 ? 14.562 9.450 -6.384 1.00 92.56 101 SER A CA 1
ATOM 771 C C . SER A 1 101 ? 15.851 9.238 -5.604 1.00 92.56 101 SER A C 1
ATOM 773 O O . SER A 1 101 ? 16.319 10.166 -4.943 1.00 92.56 101 SER A O 1
ATOM 775 N N . ALA A 1 102 ? 16.413 8.028 -5.611 1.00 86.06 102 ALA A N 1
ATOM 776 C CA . ALA A 1 102 ? 17.726 7.809 -4.999 1.00 86.06 102 ALA A CA 1
ATOM 777 C C . ALA A 1 102 ? 18.580 6.847 -5.819 1.00 86.06 102 ALA A C 1
ATOM 779 O O . ALA A 1 102 ? 18.087 5.831 -6.301 1.00 86.06 102 ALA A O 1
ATOM 780 N N . LEU A 1 103 ? 19.869 7.168 -5.926 1.00 77.81 103 LEU A N 1
ATOM 781 C CA . LEU A 1 103 ? 20.809 6.522 -6.844 1.00 77.81 103 LEU A CA 1
ATOM 782 C C . LEU A 1 103 ? 21.386 5.194 -6.332 1.00 77.81 103 LEU A C 1
ATOM 784 O O . LEU A 1 103 ? 22.007 4.477 -7.105 1.00 77.81 103 LEU A O 1
ATOM 788 N N . SER A 1 104 ? 21.217 4.838 -5.053 1.00 78.62 104 SER A N 1
ATOM 789 C CA . SER A 1 104 ? 21.740 3.565 -4.541 1.00 78.62 104 SER A CA 1
ATOM 790 C C . SER A 1 104 ? 21.014 3.047 -3.300 1.00 78.62 104 SER A C 1
ATOM 792 O O . SER A 1 104 ? 20.512 3.817 -2.476 1.00 78.62 104 SER A O 1
ATOM 794 N N . GLY A 1 105 ? 20.961 1.713 -3.188 1.00 74.25 105 GLY A N 1
ATOM 795 C CA . GLY A 1 105 ? 20.700 0.926 -1.970 1.00 74.25 105 GLY A CA 1
ATOM 796 C C . GLY A 1 105 ? 19.302 1.013 -1.349 1.00 74.25 105 GLY A C 1
ATOM 797 O O . GLY A 1 105 ? 18.925 0.141 -0.569 1.00 74.25 105 GLY A O 1
ATOM 798 N N . ASN A 1 106 ? 18.525 2.034 -1.693 1.00 85.12 106 ASN A N 1
ATOM 799 C CA . ASN A 1 106 ? 17.253 2.339 -1.059 1.00 85.12 106 ASN A CA 1
ATOM 800 C C . ASN A 1 106 ? 16.068 1.812 -1.859 1.00 85.12 106 ASN A C 1
ATOM 802 O O . ASN A 1 106 ? 16.141 1.671 -3.078 1.00 85.12 106 ASN A O 1
ATOM 806 N N . TRP A 1 107 ? 14.987 1.515 -1.135 1.00 85.12 107 TRP A N 1
ATOM 807 C CA . TRP A 1 107 ? 13.723 1.061 -1.704 1.00 85.12 107 TRP A CA 1
ATOM 808 C C . TRP A 1 107 ? 12.733 2.214 -1.756 1.00 85.12 107 TRP A C 1
ATOM 810 O O . TRP A 1 107 ? 12.402 2.773 -0.713 1.00 85.12 107 TRP A O 1
ATOM 820 N N . GLN A 1 108 ? 12.267 2.566 -2.954 1.00 92.44 108 GLN A N 1
ATOM 821 C CA . GLN A 1 108 ? 11.286 3.627 -3.172 1.00 92.44 108 GLN A CA 1
ATOM 822 C C . GLN A 1 108 ? 9.937 2.987 -3.489 1.00 92.44 108 GLN A C 1
ATOM 824 O O . GLN A 1 108 ? 9.642 2.641 -4.636 1.00 92.44 108 GLN A O 1
ATOM 829 N N . SER A 1 109 ? 9.128 2.772 -2.450 1.00 96.38 109 SER A N 1
ATOM 830 C CA . SER A 1 109 ? 7.830 2.106 -2.593 1.00 96.38 109 SER A CA 1
ATOM 831 C C . SER A 1 109 ? 6.659 3.068 -2.421 1.00 96.38 109 SER A C 1
ATOM 833 O O . SER A 1 109 ? 6.736 3.981 -1.603 1.00 96.38 109 SER A O 1
ATOM 835 N N . GLY A 1 110 ? 5.556 2.846 -3.133 1.00 98.38 110 GLY A N 1
ATOM 836 C CA . GLY A 1 110 ? 4.282 3.485 -2.798 1.00 98.38 110 GLY A CA 1
ATOM 837 C C . GLY A 1 110 ? 3.773 2.951 -1.456 1.00 98.38 110 GLY A C 1
ATOM 838 O O . GLY A 1 110 ? 3.623 3.696 -0.487 1.00 98.38 110 GLY A O 1
ATOM 839 N N . ILE A 1 111 ? 3.633 1.628 -1.361 1.00 98.75 111 ILE A N 1
ATOM 840 C CA . ILE A 1 111 ? 3.313 0.914 -0.119 1.00 98.75 111 ILE A CA 1
ATOM 841 C C . ILE A 1 111 ? 4.418 -0.091 0.200 1.00 98.75 111 ILE A C 1
ATOM 843 O O . ILE A 1 111 ? 4.800 -0.898 -0.648 1.00 98.75 111 ILE A O 1
ATOM 847 N N . ARG A 1 112 ? 4.896 -0.090 1.446 1.00 98.31 112 ARG A N 1
ATOM 848 C CA . ARG A 1 112 ? 5.846 -1.073 1.968 1.00 98.31 112 ARG A CA 1
ATOM 849 C C . ARG A 1 112 ? 5.303 -1.735 3.230 1.00 98.31 112 ARG A C 1
ATOM 851 O O . ARG A 1 112 ? 4.970 -1.056 4.194 1.00 98.31 112 ARG A O 1
ATOM 858 N N . VAL A 1 113 ? 5.253 -3.062 3.243 1.00 98.69 113 VAL A N 1
ATOM 859 C CA . VAL A 1 113 ? 4.853 -3.850 4.419 1.00 98.69 113 VAL A CA 1
ATOM 860 C C . VAL A 1 113 ? 5.903 -4.927 4.647 1.00 98.69 113 VAL A C 1
ATOM 862 O O . VAL A 1 113 ? 6.054 -5.827 3.828 1.00 98.69 113 VAL A O 1
ATOM 865 N N . ASN A 1 114 ? 6.661 -4.856 5.741 1.00 97.50 114 ASN A N 1
ATOM 866 C CA . ASN A 1 114 ? 7.692 -5.868 6.011 1.00 97.50 114 ASN A CA 1
ATOM 867 C C . ASN A 1 114 ? 7.083 -7.245 6.328 1.00 97.50 114 ASN A C 1
ATOM 869 O O . ASN A 1 114 ? 7.754 -8.262 6.158 1.00 97.50 114 ASN A O 1
ATOM 873 N N . GLY A 1 115 ? 5.821 -7.279 6.764 1.00 98.06 115 GLY A N 1
ATOM 874 C CA . GLY A 1 115 ? 5.030 -8.490 6.944 1.00 98.06 115 GLY A CA 1
ATOM 875 C C . GLY A 1 115 ? 4.130 -8.829 5.750 1.00 98.06 115 GLY A C 1
ATOM 876 O O . GLY A 1 115 ? 4.421 -8.543 4.584 1.00 98.06 115 GLY A O 1
ATOM 877 N N . LYS A 1 116 ? 3.020 -9.492 6.059 1.00 98.62 116 LYS A N 1
ATOM 878 C CA . LYS A 1 116 ? 1.940 -9.824 5.131 1.00 98.62 116 LYS A CA 1
ATOM 879 C C . LYS A 1 116 ? 0.989 -8.639 4.966 1.00 98.62 116 LYS A C 1
ATOM 881 O O . LYS A 1 116 ? 0.532 -8.074 5.956 1.00 98.62 116 LYS A O 1
ATOM 886 N N . LEU A 1 117 ? 0.635 -8.329 3.723 1.00 98.88 117 LEU A N 1
ATOM 887 C CA . LEU A 1 117 ? -0.420 -7.376 3.385 1.00 98.88 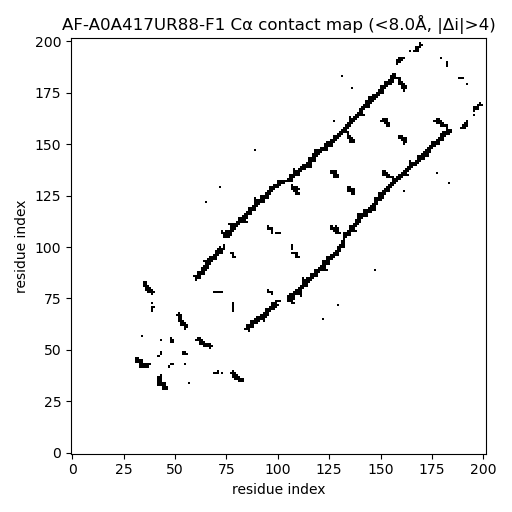117 LEU A CA 1
ATOM 888 C C . LEU A 1 117 ? -1.663 -8.129 2.900 1.00 98.88 117 LEU A C 1
ATOM 890 O O . LEU A 1 117 ? -1.581 -8.896 1.938 1.00 98.88 117 LEU A O 1
ATOM 894 N N . THR A 1 118 ? -2.804 -7.886 3.543 1.00 98.88 118 THR A N 1
ATOM 895 C CA . THR A 1 118 ? -4.116 -8.380 3.099 1.00 98.88 118 THR A CA 1
ATOM 896 C C . THR A 1 118 ? -4.957 -7.204 2.619 1.00 98.88 118 THR A C 1
ATOM 898 O O . THR A 1 118 ? -5.250 -6.316 3.412 1.00 98.88 118 THR A O 1
ATOM 901 N N . ILE A 1 119 ? -5.365 -7.192 1.351 1.00 98.88 119 ILE A N 1
ATOM 902 C CA . ILE A 1 119 ? -6.188 -6.129 0.756 1.00 98.88 119 ILE A CA 1
ATOM 903 C C . ILE A 1 119 ? -7.627 -6.618 0.576 1.00 98.88 119 ILE A C 1
ATOM 905 O O . ILE A 1 119 ? -7.858 -7.725 0.080 1.00 98.88 119 ILE A O 1
ATOM 909 N N . SER A 1 120 ? -8.598 -5.794 0.958 1.00 98.88 120 SER A N 1
ATOM 910 C CA . SER A 1 120 ? -10.032 -6.025 0.762 1.00 98.88 120 SER A CA 1
ATOM 911 C C . SER A 1 120 ? -10.782 -4.704 0.536 1.00 98.88 120 SER A C 1
ATOM 913 O O . SER A 1 120 ? -10.175 -3.640 0.430 1.00 98.88 120 SER A O 1
ATOM 915 N N . GLY A 1 121 ? -12.112 -4.764 0.448 1.00 98.62 121 GLY A N 1
ATOM 916 C CA . GLY A 1 121 ? -12.981 -3.611 0.200 1.00 98.62 121 GLY A CA 1
ATOM 917 C C . GLY A 1 121 ? -13.428 -3.490 -1.258 1.00 98.62 121 GLY A C 1
ATOM 918 O O . GLY A 1 121 ? -13.023 -4.278 -2.116 1.00 98.62 121 GLY A O 1
ATOM 919 N N . SER A 1 122 ? -14.322 -2.537 -1.519 1.00 98.25 122 SER A N 1
ATOM 920 C CA . SER A 1 122 ? -14.912 -2.279 -2.841 1.00 98.25 122 SER A CA 1
ATOM 921 C C . SER A 1 122 ? -14.266 -1.102 -3.579 1.00 98.25 122 SER A C 1
ATOM 923 O O . SER A 1 122 ? -14.554 -0.902 -4.756 1.00 98.25 122 SER A O 1
ATOM 925 N N . GLY A 1 123 ? -13.413 -0.327 -2.903 1.00 98.81 123 GLY A N 1
ATOM 926 C CA . GLY A 1 123 ? -12.724 0.828 -3.472 1.00 98.81 123 GLY A CA 1
ATOM 927 C C . GLY A 1 123 ? -11.582 0.474 -4.426 1.00 98.81 123 GLY A C 1
ATOM 928 O O . GLY A 1 123 ? -11.305 -0.694 -4.730 1.00 98.81 123 GLY A O 1
ATOM 929 N N . SER A 1 124 ? -10.890 1.517 -4.877 1.00 98.81 124 SER A N 1
ATOM 930 C CA . SER A 1 124 ? -9.710 1.421 -5.725 1.00 98.81 124 SER A CA 1
ATOM 931 C C . SER A 1 124 ? -8.462 1.996 -5.055 1.00 98.81 124 SER A C 1
ATOM 933 O O . SER A 1 124 ? -8.522 2.856 -4.174 1.00 98.81 124 SER A O 1
ATOM 935 N N . LEU A 1 125 ? -7.310 1.483 -5.474 1.00 98.88 125 LEU A N 1
ATOM 936 C CA . LEU A 1 125 ? -5.990 1.920 -5.055 1.00 98.88 125 LEU A CA 1
ATOM 937 C C . LEU A 1 125 ? -5.106 2.096 -6.286 1.00 98.88 125 LEU A C 1
ATOM 939 O O . LEU A 1 125 ? -4.834 1.135 -7.002 1.00 98.88 125 LEU A O 1
ATOM 943 N N . ILE A 1 126 ? -4.605 3.307 -6.479 1.00 98.88 126 ILE A N 1
ATOM 944 C CA . ILE A 1 126 ? -3.541 3.632 -7.418 1.00 98.88 126 ILE A CA 1
ATOM 945 C C . ILE A 1 126 ? -2.296 3.903 -6.584 1.00 98.88 126 ILE A C 1
ATOM 947 O O . ILE A 1 126 ? -2.275 4.838 -5.784 1.00 98.88 126 ILE A O 1
ATOM 951 N N . THR A 1 127 ? -1.263 3.081 -6.744 1.00 98.75 127 THR A N 1
ATOM 952 C CA . THR A 1 127 ? -0.018 3.248 -6.000 1.00 98.75 127 THR A CA 1
ATOM 953 C C . THR A 1 127 ? 1.214 3.183 -6.885 1.00 98.75 127 THR A C 1
ATOM 955 O O . THR A 1 127 ? 1.350 2.289 -7.721 1.00 98.75 127 THR A O 1
ATOM 958 N N . THR A 1 128 ? 2.114 4.140 -6.684 1.00 98.38 128 THR A N 1
ATOM 959 C CA . THR A 1 128 ? 3.281 4.350 -7.537 1.00 98.38 128 THR A CA 1
ATOM 960 C C . THR A 1 128 ? 4.546 4.440 -6.685 1.00 98.38 128 THR A C 1
ATOM 962 O O . THR A 1 128 ? 4.597 5.209 -5.721 1.00 98.38 128 THR A O 1
ATOM 965 N N . GLY A 1 129 ? 5.552 3.629 -7.022 1.00 97.12 129 GLY A N 1
ATOM 966 C CA . GLY A 1 129 ? 6.900 3.728 -6.455 1.00 97.12 129 GLY A CA 1
ATOM 967 C C . GLY A 1 129 ? 7.679 4.919 -7.017 1.00 97.12 129 GLY A C 1
ATOM 968 O O . GLY A 1 129 ? 7.259 5.511 -8.003 1.00 97.12 129 GLY A O 1
ATOM 969 N N . GLY A 1 130 ? 8.820 5.245 -6.405 1.00 95.38 130 GLY A N 1
ATOM 970 C CA . GLY A 1 130 ? 9.672 6.361 -6.846 1.00 95.38 130 GLY A CA 1
ATOM 971 C C . GLY A 1 130 ? 10.583 5.999 -8.018 1.00 95.38 130 GLY A C 1
ATOM 972 O O . GLY A 1 130 ? 10.285 5.083 -8.774 1.00 95.38 130 GLY A O 1
ATOM 973 N N . THR A 1 131 ? 11.721 6.670 -8.167 1.00 92.56 131 THR A N 1
ATOM 974 C CA . THR A 1 131 ? 12.684 6.423 -9.262 1.00 92.56 131 THR A CA 1
ATOM 975 C C . THR A 1 131 ? 14.112 6.185 -8.751 1.00 92.56 131 THR A C 1
ATOM 977 O O . THR A 1 131 ? 14.401 6.290 -7.554 1.00 92.56 131 THR A O 1
ATOM 980 N N . GLY A 1 132 ? 15.033 5.866 -9.666 1.00 87.06 132 GLY A N 1
ATOM 981 C CA . GLY A 1 132 ? 16.460 5.699 -9.370 1.00 87.06 132 GLY A CA 1
ATOM 982 C C . GLY A 1 132 ? 16.850 4.230 -9.213 1.00 87.06 132 GLY A C 1
ATOM 983 O O . GLY A 1 132 ? 16.858 3.492 -10.194 1.00 87.06 132 GLY A O 1
ATOM 984 N N . TYR A 1 133 ? 17.191 3.794 -7.999 1.00 87.75 133 TYR A N 1
ATOM 985 C CA . TYR A 1 133 ? 17.698 2.440 -7.758 1.00 87.75 133 TYR A CA 1
ATOM 986 C C . TYR A 1 133 ? 16.597 1.374 -7.812 1.00 87.75 133 TYR A C 1
ATOM 988 O O . TYR A 1 133 ? 16.694 0.412 -8.572 1.00 87.75 133 TYR A O 1
ATOM 996 N N . THR A 1 134 ? 15.513 1.530 -7.049 1.00 90.06 134 THR A N 1
ATOM 997 C CA . THR A 1 134 ? 14.361 0.623 -7.155 1.00 90.06 134 THR A CA 1
ATOM 998 C C . THR A 1 134 ? 13.050 1.386 -7.196 1.00 90.06 134 THR A C 1
ATOM 1000 O O . THR A 1 134 ? 12.952 2.519 -6.751 1.00 90.06 134 THR A O 1
ATOM 1003 N N . SER A 1 135 ? 12.021 0.767 -7.756 1.00 94.19 135 SER A N 1
ATOM 1004 C CA . SER A 1 135 ? 10.686 1.340 -7.787 1.00 94.19 135 SER A CA 1
ATOM 1005 C C . SER A 1 135 ? 9.648 0.250 -7.645 1.00 94.19 135 SER A C 1
ATOM 1007 O O . SER A 1 135 ? 9.541 -0.638 -8.498 1.00 94.19 135 SER A O 1
ATOM 1009 N N . HIS A 1 136 ? 8.887 0.305 -6.554 1.00 95.38 136 HIS A N 1
ATOM 1010 C CA . HIS A 1 136 ? 7.825 -0.655 -6.284 1.00 95.38 136 HIS A CA 1
ATOM 1011 C C . HIS A 1 136 ? 6.502 0.055 -6.031 1.00 95.38 136 HIS A C 1
ATOM 1013 O O . HIS A 1 136 ? 6.407 0.865 -5.115 1.00 95.38 136 HIS A O 1
ATOM 1019 N N . GLY A 1 137 ? 5.451 -0.271 -6.784 1.00 97.81 137 GLY A N 1
ATOM 1020 C CA . GLY A 1 137 ? 4.105 0.167 -6.399 1.00 97.81 137 GLY A CA 1
ATOM 1021 C C . GLY A 1 137 ? 3.775 -0.364 -4.998 1.00 97.81 137 GLY A C 1
ATOM 1022 O O . GLY A 1 137 ? 3.512 0.398 -4.069 1.00 97.81 137 GLY A O 1
ATOM 1023 N N . ILE A 1 138 ? 3.917 -1.681 -4.824 1.00 98.38 138 ILE A N 1
ATOM 1024 C CA . ILE A 1 138 ? 3.760 -2.379 -3.543 1.00 98.38 138 ILE A CA 1
ATOM 1025 C C . ILE A 1 138 ? 4.962 -3.296 -3.300 1.00 98.38 138 ILE A C 1
ATOM 1027 O O . ILE A 1 138 ? 5.305 -4.111 -4.154 1.00 98.38 138 ILE A O 1
ATOM 1031 N N . SER A 1 139 ? 5.565 -3.212 -2.116 1.00 97.25 139 SER A N 1
ATOM 1032 C CA . SER A 1 139 ? 6.659 -4.078 -1.668 1.00 97.25 139 SER A CA 1
ATOM 1033 C C . SER A 1 139 ? 6.302 -4.776 -0.359 1.00 97.25 139 SER A C 1
ATOM 1035 O O . SER A 1 139 ? 6.152 -4.113 0.669 1.00 97.25 139 SER A O 1
ATOM 1037 N N . VAL A 1 140 ? 6.212 -6.108 -0.369 1.00 98.00 140 VAL A N 1
ATOM 1038 C CA . VAL A 1 140 ? 5.767 -6.892 0.793 1.00 98.00 140 VAL A CA 1
ATOM 1039 C C . VAL A 1 140 ? 6.509 -8.214 0.984 1.00 98.00 140 VAL A C 1
ATOM 1041 O O . VAL A 1 140 ? 7.172 -8.718 0.072 1.00 98.00 140 VAL A O 1
ATOM 1044 N N . ASN A 1 141 ? 6.366 -8.829 2.162 1.00 96.88 141 ASN A N 1
ATOM 1045 C CA . ASN A 1 141 ? 6.790 -10.217 2.343 1.00 96.88 141 ASN A CA 1
ATOM 1046 C C . ASN A 1 141 ? 5.824 -11.182 1.639 1.00 96.88 141 ASN A C 1
ATOM 1048 O O . ASN A 1 141 ? 6.254 -11.955 0.788 1.00 96.88 141 ASN A O 1
ATOM 1052 N N . SER A 1 142 ? 4.522 -11.076 1.918 1.00 97.25 142 SER A N 1
ATOM 1053 C CA . SER A 1 142 ? 3.454 -11.836 1.248 1.00 97.25 142 SER A CA 1
ATOM 1054 C C . SER A 1 142 ? 2.272 -10.922 0.931 1.00 97.25 142 SER A C 1
ATOM 1056 O O . SER A 1 142 ? 1.944 -10.056 1.743 1.00 97.25 142 SER A O 1
ATOM 1058 N N . LEU A 1 143 ? 1.603 -11.137 -0.204 1.00 98.25 143 LEU A N 1
ATOM 1059 C CA . LEU A 1 143 ? 0.413 -10.375 -0.598 1.00 98.25 143 LEU A CA 1
ATOM 1060 C C . LEU A 1 143 ? -0.810 -11.285 -0.722 1.00 98.25 143 LEU A C 1
ATOM 1062 O O . LEU A 1 143 ? -0.751 -12.305 -1.407 1.00 98.25 143 LEU A O 1
ATOM 1066 N N . ILE A 1 144 ? -1.924 -10.882 -0.117 1.00 98.38 144 ILE A N 1
ATOM 1067 C CA . ILE A 1 144 ? -3.244 -11.472 -0.342 1.00 98.38 144 ILE A CA 1
ATOM 1068 C C . ILE A 1 144 ? -4.191 -10.365 -0.802 1.00 98.38 144 ILE A C 1
ATOM 1070 O O . ILE A 1 144 ? -4.331 -9.354 -0.121 1.00 98.38 144 ILE A O 1
ATOM 1074 N N . ILE A 1 145 ? -4.862 -10.560 -1.934 1.00 98.38 145 ILE A N 1
ATOM 1075 C CA . ILE A 1 145 ? -5.909 -9.663 -2.435 1.00 98.38 145 ILE A CA 1
ATOM 1076 C C . ILE A 1 145 ? -7.226 -10.426 -2.417 1.00 98.38 145 ILE A C 1
ATOM 1078 O O . ILE A 1 145 ? -7.403 -11.387 -3.164 1.00 98.38 145 ILE A O 1
ATOM 1082 N N . ASN A 1 146 ? -8.144 -10.012 -1.549 1.00 98.62 146 ASN A N 1
ATOM 1083 C CA . ASN A 1 146 ? -9.478 -10.596 -1.459 1.00 98.62 146 ASN A CA 1
ATOM 1084 C C . ASN A 1 146 ? -10.481 -9.890 -2.378 1.00 98.62 146 ASN A C 1
ATOM 1086 O O . ASN A 1 146 ? -11.371 -10.542 -2.916 1.00 98.62 146 ASN A O 1
ATOM 1090 N N . SER A 1 147 ? -10.349 -8.574 -2.553 1.00 98.62 147 SER A N 1
ATOM 1091 C CA . SER A 1 147 ? -11.230 -7.756 -3.393 1.00 98.62 147 SER A CA 1
ATOM 1092 C C . SER A 1 147 ? -10.605 -6.380 -3.677 1.00 98.62 147 SER A C 1
ATOM 1094 O O . SER A 1 147 ? -9.485 -6.103 -3.244 1.00 98.62 147 SER A O 1
ATOM 1096 N N . GLY A 1 148 ? -11.342 -5.516 -4.385 1.00 98.50 148 GLY A N 1
ATOM 1097 C CA . GLY A 1 148 ? -10.938 -4.147 -4.723 1.00 98.50 148 GLY A CA 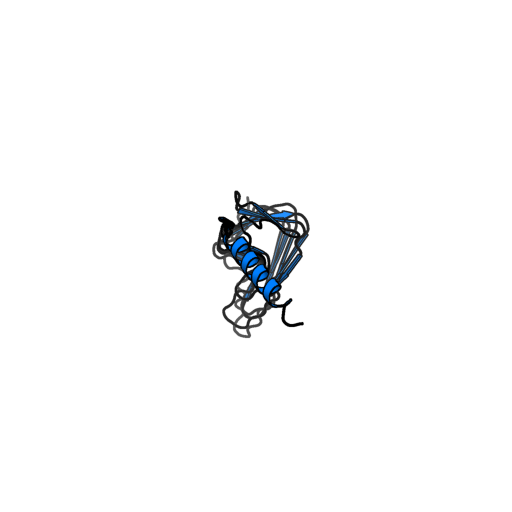1
ATOM 1098 C C . GLY A 1 148 ? -10.358 -4.019 -6.132 1.00 98.50 148 GLY A C 1
ATOM 1099 O O . GLY A 1 148 ? -10.200 -5.012 -6.847 1.00 98.50 148 GLY A O 1
ATOM 1100 N N . THR A 1 149 ? -10.051 -2.787 -6.539 1.00 98.62 149 THR A N 1
ATOM 1101 C CA . THR A 1 149 ? -9.364 -2.494 -7.810 1.00 98.62 149 THR A CA 1
ATOM 1102 C C . THR A 1 149 ? -8.002 -1.870 -7.538 1.00 98.62 149 THR A C 1
ATOM 1104 O O . THR A 1 149 ? -7.923 -0.741 -7.074 1.00 98.62 149 THR A O 1
ATOM 1107 N N . ILE A 1 150 ? -6.920 -2.581 -7.835 1.00 98.81 150 ILE A N 1
ATOM 1108 C CA . ILE A 1 150 ? -5.557 -2.157 -7.516 1.00 98.81 150 ILE A CA 1
ATOM 1109 C C . ILE A 1 150 ? -4.776 -1.938 -8.807 1.00 98.81 150 ILE A C 1
ATOM 1111 O O . ILE A 1 150 ? -4.647 -2.853 -9.617 1.00 98.81 150 ILE A O 1
ATOM 1115 N N . THR A 1 151 ? -4.199 -0.752 -8.955 1.00 98.56 151 THR A N 1
ATOM 1116 C CA . THR A 1 151 ? -3.183 -0.428 -9.957 1.00 98.56 151 THR A CA 1
ATOM 1117 C C . THR A 1 151 ? -1.891 -0.094 -9.224 1.00 98.56 151 THR A C 1
ATOM 1119 O O . THR A 1 151 ? -1.797 0.941 -8.568 1.00 98.56 151 THR A O 1
ATOM 1122 N N . ALA A 1 152 ? -0.900 -0.976 -9.317 1.00 98.44 152 ALA A N 1
ATOM 1123 C CA . ALA A 1 152 ? 0.404 -0.803 -8.691 1.00 98.44 152 ALA A CA 1
ATOM 1124 C C . ALA A 1 152 ? 1.487 -0.647 -9.762 1.00 98.44 152 ALA A C 1
ATOM 1126 O O . ALA A 1 152 ? 1.673 -1.536 -10.597 1.00 98.44 152 ALA A O 1
ATOM 1127 N N . THR A 1 153 ? 2.211 0.467 -9.720 1.00 96.81 153 THR A N 1
ATOM 1128 C CA . THR A 1 153 ? 3.183 0.846 -10.746 1.00 96.81 153 THR A CA 1
ATOM 1129 C C . THR A 1 153 ? 4.558 1.066 -10.126 1.00 96.81 153 THR A C 1
ATOM 1131 O O . THR A 1 153 ? 4.730 1.908 -9.248 1.00 96.81 153 THR A O 1
ATOM 1134 N N . GLY A 1 154 ? 5.556 0.327 -10.603 1.00 95.12 154 GLY A N 1
ATOM 1135 C CA . GLY A 1 154 ? 6.953 0.730 -10.473 1.00 95.12 154 GLY A CA 1
ATOM 1136 C C . GLY A 1 154 ? 7.314 1.660 -11.631 1.00 95.12 154 GLY A C 1
ATOM 1137 O O . GLY A 1 154 ? 7.090 1.302 -12.785 1.00 95.12 154 GLY A O 1
ATOM 1138 N N . GLN A 1 155 ? 7.855 2.839 -11.339 1.00 93.56 155 GLN A N 1
ATOM 1139 C CA . GLN A 1 155 ? 8.397 3.775 -12.328 1.00 93.56 155 GLN A CA 1
ATOM 1140 C C . GLN A 1 155 ? 9.793 3.343 -12.809 1.00 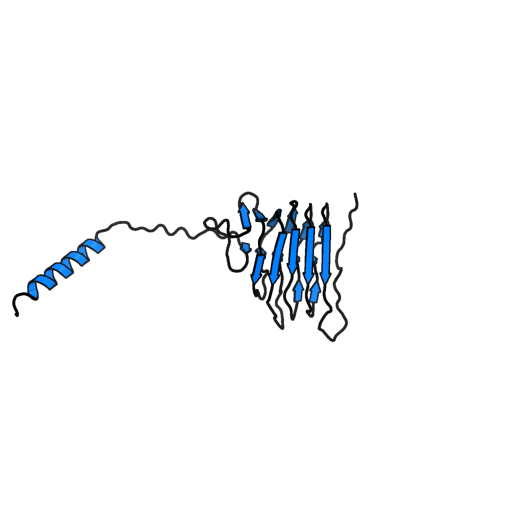93.56 155 GLN A C 1
ATOM 1142 O O . GLN A 1 155 ? 10.274 2.252 -12.489 1.00 93.56 155 GLN A O 1
ATOM 1147 N N . GLU A 1 156 ? 10.424 4.175 -13.639 1.00 90.06 156 GLU A N 1
ATOM 1148 C CA . GLU A 1 156 ? 11.765 3.937 -14.171 1.00 90.06 156 GLU A CA 1
ATOM 1149 C C . GLU A 1 156 ? 12.803 3.889 -13.040 1.00 90.06 156 GLU A C 1
ATOM 1151 O O . GLU A 1 156 ? 13.003 4.849 -12.289 1.00 90.06 156 GLU A O 1
ATOM 1156 N N . ALA A 1 157 ? 13.446 2.732 -12.905 1.00 88.38 157 ALA A N 1
ATOM 1157 C CA . ALA A 1 157 ? 14.487 2.467 -11.922 1.00 88.38 157 ALA A CA 1
ATOM 1158 C C . ALA A 1 157 ? 15.301 1.237 -12.338 1.00 88.38 157 ALA A C 1
ATOM 1160 O O . ALA A 1 157 ? 14.805 0.407 -13.102 1.00 88.38 157 ALA A O 1
ATOM 1161 N N . GLU A 1 158 ? 16.506 1.047 -11.795 1.00 86.50 158 GLU A N 1
ATOM 1162 C CA . GLU A 1 158 ? 17.304 -0.158 -12.080 1.00 86.50 158 GLU A CA 1
ATOM 1163 C C . GLU A 1 158 ? 16.519 -1.444 -11.761 1.00 86.50 158 GLU A C 1
ATOM 1165 O O . GLU A 1 158 ? 16.522 -2.394 -12.549 1.00 86.50 158 GLU A O 1
ATOM 1170 N N . GLY A 1 159 ? 15.795 -1.455 -10.636 1.00 87.19 159 GLY A N 1
ATOM 1171 C CA . GLY A 1 159 ? 14.838 -2.496 -10.264 1.00 87.19 159 GLY A CA 1
ATOM 1172 C C . GLY A 1 159 ? 13.404 -1.979 -10.178 1.00 87.19 159 GLY A C 1
ATOM 1173 O O . GLY A 1 159 ? 12.997 -1.486 -9.130 1.00 87.19 159 GLY A O 1
ATOM 1174 N N . SER A 1 160 ? 12.612 -2.158 -11.236 1.00 91.31 160 SER A N 1
ATOM 1175 C CA . SER A 1 160 ? 11.202 -1.745 -11.273 1.00 91.31 160 SER A CA 1
ATOM 1176 C C . SER A 1 160 ? 10.236 -2.929 -11.155 1.00 91.31 160 SER A C 1
ATOM 1178 O O . SER A 1 160 ? 10.455 -3.996 -11.738 1.00 91.31 160 SER A O 1
ATOM 1180 N N . SER A 1 161 ? 9.165 -2.784 -10.371 1.00 92.81 161 SER A N 1
ATOM 1181 C CA . SER A 1 161 ? 8.081 -3.772 -10.253 1.00 92.81 161 SER A CA 1
ATOM 1182 C C . SER A 1 161 ? 6.776 -3.110 -9.815 1.00 92.81 161 SER A C 1
ATOM 1184 O O . SER A 1 161 ? 6.775 -2.305 -8.894 1.00 92.81 161 SER A O 1
ATOM 1186 N N . GLY A 1 162 ? 5.636 -3.502 -10.385 1.00 95.81 162 GLY A N 1
ATOM 1187 C CA . GLY A 1 162 ? 4.338 -3.094 -9.832 1.00 95.81 162 GLY A CA 1
ATOM 1188 C C . GLY A 1 162 ? 4.140 -3.668 -8.430 1.00 95.81 162 GLY A C 1
ATOM 1189 O O . GLY A 1 162 ? 3.867 -2.937 -7.480 1.00 95.81 162 GLY A O 1
ATOM 1190 N N . ILE A 1 163 ? 4.383 -4.976 -8.296 1.00 96.50 163 ILE A N 1
ATOM 1191 C CA . ILE A 1 163 ? 4.356 -5.716 -7.034 1.00 96.50 163 ILE A CA 1
ATOM 1192 C C . ILE A 1 163 ? 5.691 -6.437 -6.846 1.00 96.50 163 ILE A C 1
ATOM 1194 O O . ILE A 1 163 ? 6.087 -7.247 -7.683 1.00 96.50 163 ILE A O 1
ATOM 1198 N N . TYR A 1 164 ? 6.347 -6.203 -5.716 1.00 94.38 164 TYR A N 1
ATOM 1199 C CA . TYR A 1 164 ? 7.440 -7.024 -5.214 1.00 94.38 164 TYR A CA 1
ATOM 1200 C C . TYR A 1 164 ? 6.952 -7.792 -3.982 1.00 94.38 164 TYR A C 1
ATOM 1202 O O . TYR A 1 164 ? 6.691 -7.199 -2.938 1.00 94.38 164 TYR A O 1
ATOM 1210 N N . ALA A 1 165 ? 6.820 -9.116 -4.091 1.00 95.81 165 ALA A N 1
ATOM 1211 C CA . ALA A 1 165 ? 6.432 -9.983 -2.979 1.00 95.81 165 ALA A CA 1
ATOM 1212 C C . ALA A 1 165 ? 7.451 -11.114 -2.811 1.00 95.81 165 ALA A C 1
ATOM 1214 O O . ALA A 1 165 ? 7.663 -11.905 -3.734 1.00 95.81 165 ALA A O 1
ATOM 1215 N N . ARG A 1 166 ? 8.084 -11.205 -1.636 1.00 92.50 166 ARG A N 1
ATOM 1216 C CA . ARG A 1 166 ? 9.149 -12.191 -1.376 1.00 92.50 166 ARG A CA 1
ATOM 1217 C C . ARG A 1 166 ? 8.636 -13.634 -1.425 1.00 92.50 166 ARG A C 1
ATOM 1219 O O . ARG A 1 166 ? 9.225 -14.468 -2.109 1.00 92.50 166 ARG A O 1
ATOM 1226 N N . ASN A 1 167 ? 7.539 -13.905 -0.728 1.00 93.75 167 ASN A N 1
ATOM 1227 C CA . ASN A 1 167 ? 6.974 -15.240 -0.524 1.00 93.75 167 ASN A CA 1
ATOM 1228 C C . ASN A 1 167 ? 5.790 -15.546 -1.454 1.00 93.75 167 ASN A C 1
ATOM 1230 O O . ASN A 1 167 ? 5.269 -16.656 -1.430 1.00 93.75 167 ASN A O 1
ATOM 1234 N N . GLY A 1 168 ? 5.379 -14.584 -2.284 1.00 91.44 168 GLY A N 1
ATOM 1235 C CA . GLY A 1 168 ? 4.347 -14.769 -3.302 1.00 91.44 168 GLY A CA 1
ATOM 1236 C C . GLY A 1 168 ? 3.097 -13.914 -3.107 1.00 91.44 168 GLY A C 1
ATOM 1237 O O . GLY A 1 168 ? 2.957 -13.149 -2.146 1.00 91.44 168 GLY A O 1
ATOM 1238 N N . VAL A 1 169 ? 2.198 -14.051 -4.078 1.00 95.50 169 VAL A N 1
ATOM 1239 C CA . VAL A 1 169 ? 0.942 -13.307 -4.195 1.00 95.50 169 VAL A CA 1
ATOM 1240 C C . VAL A 1 169 ? -0.211 -14.302 -4.310 1.00 95.50 169 VAL A C 1
ATOM 1242 O O . VAL A 1 169 ? -0.141 -15.236 -5.103 1.00 95.50 169 VAL A O 1
ATOM 1245 N N . THR A 1 170 ? -1.270 -14.098 -3.529 1.00 97.12 170 THR A N 1
ATOM 1246 C CA . THR A 1 170 ? -2.554 -14.803 -3.645 1.00 97.12 170 THR A CA 1
ATOM 1247 C C . THR A 1 170 ? -3.638 -13.801 -4.023 1.00 97.12 170 THR A C 1
ATOM 1249 O O . THR A 1 170 ? -3.767 -12.763 -3.379 1.00 97.12 170 THR A O 1
ATOM 1252 N N . ILE A 1 171 ? -4.429 -14.111 -5.048 1.00 96.25 171 ILE A N 1
ATOM 1253 C CA . ILE A 1 171 ? -5.553 -13.280 -5.492 1.00 96.25 171 ILE A CA 1
ATOM 1254 C C . ILE A 1 171 ? -6.809 -14.140 -5.409 1.00 96.25 171 ILE A C 1
ATOM 1256 O O . ILE A 1 171 ? -6.974 -15.069 -6.193 1.00 96.25 171 ILE A O 1
ATOM 1260 N N . ASN A 1 172 ? -7.666 -13.847 -4.435 1.00 97.25 172 ASN A N 1
ATOM 1261 C CA . ASN A 1 172 ? -8.952 -14.515 -4.247 1.00 97.25 172 ASN A CA 1
ATOM 1262 C C . ASN A 1 172 ? -10.091 -13.783 -4.976 1.00 97.25 172 ASN A C 1
ATOM 1264 O O . ASN A 1 172 ? -11.142 -14.373 -5.207 1.00 97.25 172 ASN A O 1
ATOM 1268 N N . GLY A 1 173 ? -9.897 -12.507 -5.328 1.00 94.38 173 GLY A N 1
ATOM 1269 C CA . GLY A 1 173 ? -10.893 -11.694 -6.020 1.00 94.38 173 GLY A CA 1
ATOM 1270 C C . GLY A 1 173 ? -10.419 -10.265 -6.287 1.00 94.38 173 GLY A C 1
ATOM 1271 O O . GLY A 1 173 ? -9.324 -9.870 -5.885 1.00 94.38 173 GLY A O 1
ATOM 1272 N N . GLY A 1 174 ? -11.267 -9.484 -6.962 1.00 95.81 174 GLY A N 1
ATOM 1273 C CA . GLY A 1 174 ? -10.968 -8.110 -7.374 1.00 95.81 174 GLY A CA 1
ATOM 1274 C C . GLY A 1 174 ? -10.220 -8.012 -8.707 1.00 95.81 174 GLY A C 1
ATOM 1275 O O . GLY A 1 174 ? -10.138 -8.971 -9.473 1.00 95.81 174 GLY A O 1
ATOM 1276 N N . LYS A 1 175 ? -9.686 -6.822 -8.988 1.00 97.00 175 LYS A N 1
ATOM 1277 C CA . LYS A 1 175 ? -8.891 -6.513 -10.181 1.00 97.00 175 LYS A CA 1
ATOM 1278 C C . LYS A 1 175 ? -7.507 -6.037 -9.757 1.00 97.00 175 LYS A C 1
ATOM 1280 O O . LYS A 1 175 ? -7.399 -5.088 -8.988 1.00 97.00 175 LYS A O 1
ATOM 1285 N N . LEU A 1 176 ? -6.458 -6.653 -10.300 1.00 97.06 176 LEU A N 1
ATOM 1286 C CA . LEU A 1 176 ? -5.071 -6.225 -10.117 1.00 97.06 176 LEU A CA 1
ATOM 1287 C C . LEU A 1 176 ? -4.444 -5.882 -11.470 1.00 97.06 176 LEU A C 1
ATOM 1289 O O . LEU A 1 176 ? -4.401 -6.717 -12.370 1.00 97.06 176 LEU A O 1
ATOM 1293 N N . ILE A 1 177 ? -3.905 -4.672 -11.578 1.00 96.81 177 ILE A N 1
ATOM 1294 C CA . ILE A 1 177 ? -3.002 -4.232 -12.637 1.00 96.81 177 ILE A CA 1
ATOM 1295 C C . ILE A 1 177 ? -1.646 -3.958 -11.980 1.00 96.81 177 ILE A C 1
ATOM 1297 O O . ILE A 1 177 ? -1.519 -3.044 -11.169 1.00 96.81 177 ILE A O 1
ATOM 1301 N N . ALA A 1 178 ? -0.629 -4.747 -12.321 1.00 95.88 178 ALA A N 1
ATOM 1302 C CA . ALA A 1 178 ? 0.738 -4.562 -11.840 1.00 95.88 178 ALA A CA 1
ATOM 1303 C C . ALA A 1 178 ? 1.652 -4.213 -13.019 1.00 95.88 178 ALA A C 1
ATOM 1305 O O . ALA A 1 178 ? 1.822 -5.021 -13.930 1.00 95.88 178 ALA A O 1
ATOM 1306 N N . GLN A 1 179 ? 2.231 -3.014 -13.005 1.00 93.25 179 GLN A N 1
ATOM 1307 C CA . GLN A 1 179 ? 3.040 -2.481 -14.102 1.00 93.25 179 GLN A CA 1
ATOM 1308 C C . GLN A 1 179 ? 4.443 -2.133 -13.619 1.00 93.25 179 GLN A C 1
ATOM 1310 O O . GLN A 1 179 ? 4.630 -1.656 -12.503 1.00 93.25 179 GLN A O 1
ATOM 1315 N N . ALA A 1 180 ? 5.431 -2.369 -14.469 1.00 90.00 180 ALA A N 1
ATOM 1316 C CA . ALA A 1 180 ? 6.800 -1.925 -14.263 1.00 90.00 180 ALA A CA 1
ATOM 1317 C C . ALA A 1 180 ? 7.219 -1.124 -15.494 1.00 90.00 180 ALA A C 1
ATOM 1319 O O . ALA A 1 180 ? 7.014 -1.589 -16.618 1.00 90.00 180 ALA A O 1
ATOM 1320 N N . SER A 1 181 ? 7.792 0.057 -15.288 1.00 84.62 181 SER A N 1
ATOM 1321 C CA . SER A 1 181 ? 8.458 0.799 -16.356 1.00 84.62 181 SER A CA 1
ATOM 1322 C C . SER A 1 181 ? 9.798 0.154 -16.719 1.00 84.62 181 SER A C 1
ATOM 1324 O O . SER A 1 181 ? 10.315 -0.722 -16.019 1.00 84.62 181 SER A O 1
ATOM 1326 N N . THR A 1 182 ? 10.368 0.595 -17.839 1.00 71.00 182 THR A N 1
ATOM 1327 C CA . THR A 1 182 ? 11.693 0.184 -18.308 1.00 71.00 182 THR A CA 1
ATOM 1328 C C . THR A 1 182 ? 12.770 0.421 -17.251 1.00 71.00 182 THR A C 1
ATOM 1330 O O . THR A 1 182 ? 12.753 1.423 -16.539 1.00 71.00 182 THR A O 1
ATOM 1333 N N . SER A 1 183 ? 13.713 -0.520 -17.150 1.00 65.12 183 SER A N 1
ATOM 1334 C CA . SER A 1 183 ? 14.892 -0.368 -16.298 1.00 65.12 183 SER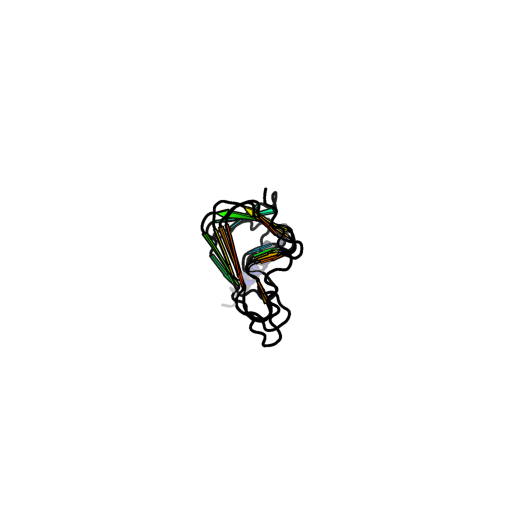 A CA 1
ATOM 1335 C C . SER A 1 183 ? 15.864 0.633 -16.921 1.00 65.12 183 SER A C 1
ATOM 1337 O O . SER A 1 183 ? 16.186 0.509 -18.102 1.00 65.12 183 SER A O 1
ATOM 1339 N N . SER A 1 184 ? 16.349 1.593 -16.133 1.00 62.22 184 SER A N 1
ATOM 1340 C CA . SER A 1 184 ? 17.321 2.611 -16.564 1.00 62.22 184 SER A CA 1
ATOM 1341 C C . SER A 1 184 ? 18.772 2.101 -16.616 1.00 62.22 184 SER A C 1
ATOM 1343 O O . SER A 1 184 ? 19.678 2.824 -17.028 1.00 62.22 184 SER A O 1
ATOM 1345 N N . GLY A 1 185 ? 19.026 0.848 -16.217 1.00 55.34 185 GLY A N 1
ATOM 1346 C CA . GLY A 1 185 ? 20.367 0.262 -16.190 1.00 55.34 185 GLY A CA 1
ATOM 1347 C C . GLY A 1 185 ? 20.790 -0.340 -17.535 1.00 55.34 185 GLY A C 1
ATOM 1348 O O . GLY A 1 185 ? 20.281 -1.384 -17.937 1.00 55.34 185 GLY A O 1
ATOM 1349 N N . GLY A 1 186 ? 21.804 0.241 -18.186 1.00 43.38 186 GLY A N 1
ATOM 1350 C CA . GLY A 1 186 ? 22.455 -0.265 -19.413 1.00 43.38 186 GLY A CA 1
ATOM 1351 C C . GLY A 1 186 ? 23.215 -1.601 -19.285 1.00 43.38 186 GLY A C 1
ATOM 1352 O O . GLY A 1 186 ? 24.025 -1.940 -20.143 1.00 43.38 186 GLY A O 1
ATOM 1353 N N . GLY A 1 187 ? 22.976 -2.382 -18.230 1.00 42.25 187 GLY A N 1
ATOM 1354 C CA . GLY A 1 187 ? 23.513 -3.727 -18.039 1.00 42.25 187 GLY A CA 1
ATOM 1355 C C . GLY A 1 187 ? 22.365 -4.718 -17.888 1.00 42.25 187 GLY A C 1
ATOM 1356 O O . GLY A 1 187 ? 21.544 -4.533 -17.001 1.00 42.25 187 GLY A O 1
ATOM 1357 N N . LYS A 1 188 ? 22.322 -5.733 -18.772 1.00 41.62 188 LYS A N 1
ATOM 1358 C CA . LYS A 1 188 ? 21.315 -6.813 -18.922 1.00 41.62 188 LYS A CA 1
ATOM 1359 C C . LYS A 1 188 ? 20.003 -6.585 -18.150 1.00 41.62 188 LYS A C 1
ATOM 1361 O O . LYS A 1 188 ? 20.025 -6.747 -16.928 1.00 41.62 188 LYS A O 1
ATOM 1366 N N . PRO A 1 189 ? 18.855 -6.370 -1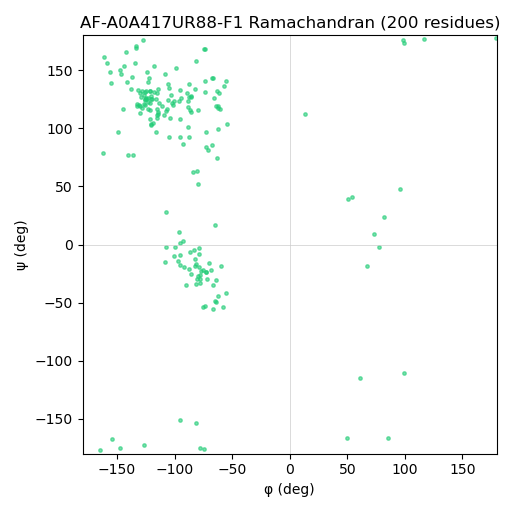8.824 1.00 43.00 189 PRO A N 1
ATOM 1367 C CA . PRO A 1 189 ? 17.588 -6.116 -18.151 1.00 43.00 189 PRO A CA 1
ATOM 1368 C C . PRO A 1 189 ? 17.295 -7.241 -17.161 1.00 43.00 189 PRO A C 1
ATOM 1370 O O . PRO A 1 189 ? 16.867 -8.336 -17.525 1.00 43.00 189 PRO A O 1
ATOM 1373 N N . ARG A 1 190 ? 17.501 -6.977 -15.870 1.00 45.94 190 ARG A N 1
ATOM 1374 C CA . ARG A 1 190 ? 16.905 -7.779 -14.809 1.00 45.94 190 ARG A CA 1
ATOM 1375 C C . ARG A 1 190 ? 15.478 -7.280 -14.656 1.00 45.94 190 ARG A C 1
ATOM 1377 O O . ARG A 1 190 ? 15.103 -6.801 -13.591 1.00 45.94 190 ARG A O 1
ATOM 1384 N N . ASN A 1 191 ? 14.688 -7.441 -15.720 1.00 44.94 191 ASN A N 1
ATOM 1385 C CA . ASN A 1 191 ? 13.233 -7.402 -15.669 1.00 44.94 191 ASN A CA 1
ATOM 1386 C C . ASN A 1 191 ? 12.785 -8.569 -14.782 1.00 44.94 191 ASN A C 1
ATOM 1388 O O . ASN A 1 191 ? 12.324 -9.605 -15.250 1.00 44.94 191 ASN A O 1
ATOM 1392 N N . ARG A 1 192 ? 12.954 -8.432 -13.463 1.00 46.72 192 ARG A N 1
ATOM 1393 C CA . ARG A 1 192 ? 12.390 -9.338 -12.461 1.00 46.72 192 ARG A CA 1
ATOM 1394 C C . ARG A 1 192 ? 10.927 -8.972 -12.258 1.00 46.72 192 ARG A C 1
ATOM 1396 O O . ARG A 1 192 ? 10.488 -8.756 -11.139 1.00 46.72 192 ARG A O 1
ATOM 1403 N N . MET A 1 193 ? 10.179 -8.887 -13.350 1.00 45.66 193 MET A N 1
ATOM 1404 C CA . MET A 1 193 ? 8.753 -8.602 -13.288 1.00 45.66 193 MET A CA 1
ATOM 1405 C C . MET A 1 193 ? 7.988 -9.807 -12.702 1.00 45.66 193 MET A C 1
ATOM 1407 O O . MET A 1 193 ? 6.872 -9.657 -12.222 1.00 45.66 193 MET A O 1
ATOM 1411 N N . TRP A 1 194 ? 8.607 -10.996 -12.648 1.00 46.47 194 TRP A N 1
ATOM 1412 C CA . TRP A 1 194 ? 7.923 -12.231 -12.268 1.00 46.47 194 TRP A CA 1
ATOM 1413 C C . TRP A 1 194 ? 8.896 -13.189 -11.568 1.00 46.47 194 TRP A C 1
ATOM 1415 O O . TRP A 1 194 ? 9.650 -13.890 -12.236 1.00 46.47 194 TRP A O 1
ATOM 1425 N N . ARG A 1 195 ? 8.936 -13.226 -10.226 1.00 39.56 195 ARG A N 1
ATOM 1426 C CA . ARG A 1 195 ? 9.649 -14.312 -9.516 1.00 39.56 195 ARG A CA 1
ATOM 1427 C C . ARG A 1 195 ? 8.771 -15.331 -8.810 1.00 39.56 195 ARG A C 1
ATOM 1429 O O . ARG A 1 195 ? 9.316 -16.382 -8.538 1.00 39.56 195 ARG A O 1
ATOM 1436 N N . ASN A 1 196 ? 7.477 -15.095 -8.570 1.00 36.38 196 ASN A N 1
ATOM 1437 C CA . ASN A 1 196 ? 6.590 -16.075 -7.920 1.00 36.38 196 ASN A CA 1
ATOM 1438 C C . ASN A 1 196 ? 5.098 -15.744 -8.160 1.00 36.38 196 ASN A C 1
ATOM 1440 O O . ASN A 1 196 ? 4.446 -15.189 -7.276 1.00 36.38 196 ASN A O 1
ATOM 1444 N N . PHE A 1 197 ? 4.543 -16.068 -9.334 1.00 41.19 197 PHE A N 1
ATOM 1445 C CA . PHE A 1 197 ? 3.083 -16.119 -9.502 1.00 41.19 197 PHE A CA 1
ATOM 1446 C C . PHE A 1 197 ? 2.604 -17.556 -9.307 1.00 41.19 197 PHE A C 1
ATOM 1448 O O . PHE A 1 197 ? 2.825 -18.410 -10.161 1.00 41.19 197 PHE A O 1
ATOM 1455 N N . TYR A 1 198 ? 1.932 -17.809 -8.186 1.00 36.59 198 TYR A N 1
ATOM 1456 C CA . TYR A 1 198 ? 1.100 -18.993 -8.017 1.00 36.59 198 TYR A CA 1
ATOM 1457 C C . TYR A 1 198 ? -0.336 -18.591 -8.349 1.00 36.59 198 TYR A C 1
ATOM 1459 O O . TYR A 1 198 ? -1.069 -18.095 -7.496 1.00 36.59 198 TYR A O 1
ATOM 1467 N N . PHE A 1 199 ? -0.741 -18.775 -9.606 1.00 34.84 199 PHE A N 1
ATOM 1468 C CA . PHE A 1 199 ? -2.154 -18.698 -9.966 1.00 34.84 199 PHE A CA 1
ATOM 1469 C C . PHE A 1 199 ? -2.846 -19.954 -9.437 1.00 34.84 199 PHE A C 1
ATOM 1471 O O . PHE A 1 199 ? -2.794 -21.011 -10.062 1.00 34.84 199 PHE A O 1
ATOM 1478 N N . LYS A 1 200 ? -3.474 -19.856 -8.263 1.00 31.23 200 LYS A N 1
ATOM 1479 C CA . LYS A 1 200 ? -4.411 -20.877 -7.794 1.00 31.23 200 LYS A CA 1
ATOM 1480 C C . LYS A 1 200 ? -5.813 -20.469 -8.233 1.00 31.23 200 LYS A C 1
ATOM 1482 O O . LYS A 1 200 ? -6.517 -19.789 -7.496 1.00 31.23 200 LYS A O 1
ATOM 1487 N N . TRP A 1 201 ? -6.185 -20.855 -9.450 1.00 28.50 201 TRP A N 1
ATOM 1488 C CA . TRP A 1 201 ? -7.586 -20.843 -9.864 1.00 28.50 201 TRP A CA 1
ATOM 1489 C C . TRP A 1 201 ? -8.351 -21.837 -8.976 1.00 28.50 201 TRP A C 1
ATOM 1491 O O . TRP A 1 201 ? -7.856 -22.941 -8.725 1.00 28.50 201 TRP A O 1
ATOM 1501 N N . ARG A 1 202 ? -9.496 -21.417 -8.434 1.00 36.66 202 ARG A N 1
ATOM 1502 C CA . ARG A 1 202 ? -10.509 -22.323 -7.883 1.00 36.66 202 ARG A CA 1
ATOM 1503 C C . ARG A 1 202 ? -11.577 -22.542 -8.935 1.00 36.66 202 ARG A C 1
ATOM 1505 O O . ARG A 1 202 ? -11.881 -21.550 -9.633 1.00 36.66 202 ARG A O 1
#

Solvent-accessible surface area (backbone atoms only — not comparable to full-atom values): 10103 Å² total; per-residue (Å²): 126,84,76,66,65,67,62,56,59,58,52,57,59,52,58,57,58,57,66,74,65,60,85,72,84,72,73,78,77,71,77,74,49,72,68,58,32,30,57,60,92,43,67,34,27,81,85,39,44,62,58,87,26,35,40,48,43,80,92,73,39,31,38,37,36,50,50,24,76,48,77,35,70,27,81,61,33,19,23,35,28,29,70,41,62,39,34,37,36,28,32,53,61,25,40,33,35,14,69,19,67,44,87,60,97,39,44,15,14,9,32,24,24,64,22,44,37,39,34,30,45,84,14,31,39,41,24,25,13,8,27,40,29,19,5,18,5,31,33,32,32,28,38,35,29,54,28,24,38,39,38,22,28,6,31,51,3,47,43,24,15,8,61,43,43,76,77,22,48,43,70,79,40,62,46,80,46,70,37,53,40,65,57,72,49,97,60,76,84,67,75,65,70,73,88,51,84,60,85,72,83,129

Mean predicted aligned error: 10.81 Å

Secondary structure (DSSP, 8-state):
-TTSHHHHHHHHHHHHHHHTT-TT-----PPP-EEEEEETTEEEETTB-EETTEEEETTTTEEEEES-EEEE--SSSEEEEESS-EEEEEESEEEEEE--EESSS---EEEEEEEEEEEEESSEEEEE--EEEEEEEEEEEEEEE-SSEEEEEE-SEEEEEEEEESS-EEE-SSEEEEEEPPP--SSS----S-S-B-----

Sequence (202 aa):
MKKMMKKIWACLLACTMIVTMLPGLMVNVKAATSYELRIGDTEVTDENLSGAGWSYDPSTKTLTLDGLNCQKSKVGEGVIHSYRDLNLVLKNENKIENLASALSGNWQSGIRVNGKLTISGSGSLITTGGTGYTSHGISVNSLIINSGTITATGQEAEGSSGIYARNGVTINGGKLIAQASTSSGGGKPRNRMWRNFYFKWR

pLDDT: mean 83.87, std 21.54, range [28.5, 98.94]

Radius of gyration: 25.1 Å; Cα contacts (8 Å, |Δi|>4): 562; chains: 1; bounding box: 38×82×67 Å